Protein 6XBO (pdb70)

InterPro domains:
  IPR007271 Nucleotide-sugar transporter [PF04142] (11-314)
  IPR007271 Nucleotide-sugar transporter [PIRSF005799] (5-328)
  IPR007271 Nucleotide-sugar transporter [PTHR10231] (12-324)
  IPR037185 Multidrug transporter EmrE superfamily [SSF103481] (90-162)

Nearest PDB structures (foldseek):
  6xbo-assembly1_A  TM=1.003E+00  e=9.596E-43  Mus musculus
  6oh3-assembly1_A  TM=9.955E-01  e=2.922E-36  Mus musculus
  6oh4-assembly2_B  TM=9.929E-01  e=8.330E-36  Mus musculus
  5oge-assembly4_F  TM=6.941E-01  e=3.930E-05  Saccharomyces cerevisiae S288C
  5oge-assembly4_D  TM=6.902E-01  e=4.289E-05  Saccharomyces cerevisiae S288C

Radius of gyration: 20.04 Å; Cα contacts (8 Å, |Δi|>4): 412; chains: 1; bounding box: 48×49×52 Å

Organism: Mus musculus (NCBI:txid10090)

Sequence (319 aa):
SLFFKLYCLTVMTLVAAAYTVVALRYTRTTAEELYFSTTAVCITEVIKLLISVGLLAKETGSLGRFKASLSENVLGSPKELAKLSSVPSLVYAVQNNMAFLALSNLDAAVYQVTYQLKIPCCTALCTVLMLNRTTLLSKLQWISVFMLCGGVTLVQWKPAQATKVVVAQNPLLGFGAIAIAVLCSGFAGVYFEKVLKSSDTSLWVRNIQMYLSGIVVTLAGTYLSSDGAEIQEKGFFYGYTYYVWFVIFLASVGGLYTSVVVKYTDNIMMKGFSSAAAAIVLSSTIASVLLFGLQITLSSFALGALLVCVSIYLYGLPRTSNSLEVLFQ

GO terms:
  GO:0015297 antiporter activity (F, IDA)
  GO:0005456 CMP-N-acetylneuraminate transmembrane transporter activity (F, IDA)
  GO:0000139 Golgi membrane (C, IDA)
  GO:0016020 membrane (C, IDA)
  GO:0015782 CMP-N-acetylneuraminate transmembrane transport (P, IDA)
  GO:0000139 Golgi membrane (C, EXP)
  GO:0006054 N-acetylneuraminate metabolic process (P, IMP)

Solvent-accessible surface area: 16233 Å² total; per-residue (Å²): 129,89,145,56,63,126,111,18,59,65,28,26,9,117,16,56,69,30,34,7,91,12,0,26,105,7,25,14,76,28,108,100,63,4,18,19,17,0,0,4,4,27,10,10,46,40,15,25,113,65,0,41,42,58,1,37,167,94,17,59,51,131,49,150,31,127,60,18,48,57,63,36,23,146,52,23,88,160,35,48,64,88,0,41,55,0,4,100,27,39,8,60,21,41,29,33,8,5,57,0,0,17,15,10,21,16,15,55,9,33,24,34,18,14,99,52,19,20,23,6,0,89,18,1,28,128,35,23,86,51,82,11,42,82,73,33,66,96,0,1,119,50,1,13,31,0,6,33,48,7,23,146,108,110,79,123,88,102,177,59,123,45,101,66,75,64,146,86,0,82,35,3,1,57,78,1,13,122,13,4,0,78,0,2,0,46,9,3,112,10,9,99,77,53,154,39,28,11,34,4,6,0,3,2,15,3,60,21,1,34,104,39,4,85,47,31,4,163,146,77,26,18,84,79,23,160,140,86,31,50,103,55,11,36,69,86,118,2,111,85,0,1,110,8,24,0,20,13,23,8,46,37,7,22,11,3,84,159,54,20,2,9,62,26,14,3,19,40,2,25,11,47,13,114,36,25,70,42,32,50,141,131,160,57,82,165,77,57,152,33,13,38,89,0,11,115,53,3,80,64,0,67,139,30,22,62,62,128,117,134,114,50,46,128,23,94,128,148,134

B-factor: mean 42.71, std 13.36, range [25.74, 98.55]

Structure (mmCIF, N/CA/C/O backbone):
data_6XBO
#
_entry.id   6XBO
#
_cell.length_a   144.260
_cell.length_b   49.400
_cell.length_c   49.830
_cell.angle_alpha   90.000
_cell.angle_beta   107.620
_cell.angle_gamma   90.000
#
_symmetry.space_group_name_H-M   'C 1 2 1'
#
loop_
_entity.id
_entity.type
_entity.pdbx_description
1 polymer 'CMP-sialic acid transporter'
2 non-polymer "5-METHYLCYTIDINE-5'-MONOPHOSPHATE"
3 non-polymer '(2R)-2,3-dihydroxypropyl (9Z)-octadec-9-enoate'
4 non-polymer 'NONAETHYLENE GLYCOL'
5 water water
#
loop_
_atom_site.group_PDB
_atom_site.id
_atom_site.type_symbol
_atom_site.label_atom_id
_atom_site.label_alt_id
_atom_site.label_comp_id
_atom_site.label_asym_id
_atom_site.label_entity_id
_atom_site.label_seq_id
_atom_site.pdbx_PDB_ins_code
_atom_site.Cartn_x
_atom_site.Cartn_y
_atom_site.Cartn_z
_atom_site.occupancy
_atom_site.B_iso_or_equiv
_atom_site.auth_seq_id
_atom_site.auth_comp_id
_atom_site.auth_asym_id
_atom_site.auth_atom_id
_atom_site.pdbx_PDB_model_num
ATOM 1 N N . SER A 1 9 ? 39.251 -20.786 10.052 1.00 76.46 9 SER A N 1
ATOM 2 C CA . SER A 1 9 ? 38.097 -21.022 9.193 1.00 61.84 9 SER A CA 1
ATOM 3 C C . SER A 1 9 ? 37.152 -22.044 9.817 1.00 79.07 9 SER A C 1
ATOM 4 O O . SER A 1 9 ? 35.941 -21.829 9.863 1.00 89.86 9 SER A O 1
ATOM 6 N N . LEU A 1 10 ? 37.712 -23.156 10.300 1.00 74.21 10 LEU A N 1
ATOM 7 C CA . LEU A 1 10 ? 36.889 -24.194 10.917 1.00 79.59 10 LEU A CA 1
ATOM 8 C C . LEU A 1 10 ? 36.168 -23.665 12.153 1.00 84.52 10 LEU A C 1
ATOM 9 O O . LEU A 1 10 ? 34.974 -23.923 12.348 1.00 87.50 10 LEU A O 1
ATOM 11 N N . PHE A 1 11 ? 36.881 -22.915 12.998 1.00 89.46 11 PHE A N 1
ATOM 12 C CA . PHE A 1 11 ? 36.285 -22.430 14.241 1.00 85.05 11 PHE A CA 1
ATOM 13 C C . PHE A 1 11 ? 35.168 -21.428 13.973 1.00 82.98 11 PHE A C 1
ATOM 14 O O . PHE A 1 11 ? 34.137 -21.444 14.657 1.00 73.56 11 PHE A O 1
ATOM 22 N N . PHE A 1 12 ? 35.353 -20.548 12.986 1.00 80.11 12 PHE A N 1
ATOM 23 C CA . PHE A 1 12 ? 34.318 -19.568 12.666 1.00 78.95 12 PHE A CA 1
ATOM 24 C C . PHE A 1 12 ? 32.997 -20.245 12.315 1.00 86.61 12 PHE A C 1
ATOM 25 O O . PHE A 1 12 ? 31.925 -19.779 12.718 1.00 83.74 12 PHE A O 1
ATOM 27 N N . LYS A 1 13 ? 33.054 -21.358 11.574 1.00 81.01 13 LYS A N 1
ATOM 28 C CA . LYS A 1 13 ? 31.831 -22.078 11.228 1.00 75.00 13 LYS A CA 1
ATOM 29 C C . LYS A 1 13 ? 31.201 -22.723 12.458 1.00 82.49 13 LYS A C 1
ATOM 30 O O . LYS A 1 13 ? 29.971 -22.797 12.565 1.00 74.38 13 LYS A O 1
ATOM 32 N N . LEU A 1 14 ? 32.023 -23.196 13.400 1.00 81.82 14 LEU A N 1
ATOM 33 C CA . LEU A 1 14 ? 31.472 -23.790 14.615 1.00 83.70 14 LEU A CA 1
ATOM 34 C C . LEU A 1 14 ? 30.881 -22.721 15.526 1.00 81.91 14 LEU A C 1
ATOM 35 O O . LEU A 1 14 ? 29.855 -22.947 16.181 1.00 84.13 14 LEU A O 1
ATOM 40 N N . TYR A 1 15 ? 31.518 -21.552 15.579 1.00 77.86 15 TYR A N 1
ATOM 41 C CA . TYR A 1 15 ? 31.021 -20.471 16.420 1.00 73.92 15 TYR A CA 1
ATOM 42 C C . TYR A 1 15 ? 29.767 -19.839 15.833 1.00 76.50 15 TYR A C 1
ATOM 43 O O . TYR A 1 15 ? 28.879 -19.424 16.583 1.00 75.39 15 TYR A O 1
ATOM 52 N N . CYS A 1 16 ? 29.668 -19.769 14.503 1.00 71.01 16 CYS A N 1
ATOM 53 C CA . CYS A 1 16 ? 28.466 -19.220 13.888 1.00 70.24 16 CYS A CA 1
ATOM 54 C C . CYS A 1 16 ? 27.253 -20.114 14.110 1.00 73.71 16 CYS A C 1
ATOM 55 O O . CYS A 1 16 ? 26.145 -19.606 14.308 1.00 62.85 16 CYS A O 1
ATOM 58 N N . LEU A 1 17 ? 27.432 -21.438 14.098 1.00 71.97 17 LEU A N 1
ATOM 59 C CA . LEU A 1 17 ? 26.272 -22.322 14.175 1.00 70.58 17 LEU A CA 1
ATOM 60 C C . LEU A 1 17 ? 25.810 -22.531 15.611 1.00 66.12 17 LEU A C 1
ATOM 61 O O . LEU A 1 17 ? 24.604 -22.547 15.876 1.00 64.83 17 LEU A O 1
ATOM 66 N N . THR A 1 18 ? 26.740 -22.702 16.552 1.00 70.86 18 THR A N 1
ATOM 67 C CA . THR A 1 18 ? 26.327 -22.821 17.945 1.00 73.19 18 THR A CA 1
ATOM 68 C C . THR A 1 18 ? 25.749 -21.510 18.469 1.00 77.03 18 THR A C 1
ATOM 69 O O . THR A 1 18 ? 24.848 -21.526 19.317 1.00 72.29 18 THR A O 1
ATOM 73 N N . VAL A 1 19 ? 26.237 -20.371 17.975 1.00 71.85 19 VAL A N 1
ATOM 74 C CA . VAL A 1 19 ? 25.600 -19.098 18.298 1.00 71.48 19 VAL A CA 1
ATOM 75 C C . VAL A 1 19 ? 24.225 -19.011 17.644 1.00 66.94 19 VAL A C 1
ATOM 76 O O . VAL A 1 19 ? 23.232 -18.662 18.296 1.00 53.29 19 VAL A O 1
ATOM 80 N N . MET A 1 20 ? 24.145 -19.329 16.347 1.00 51.24 20 MET A N 1
ATOM 81 C CA . MET A 1 20 ? 22.849 -19.334 15.673 1.00 63.73 20 MET A CA 1
ATOM 82 C C . MET A 1 20 ? 21.852 -20.234 16.395 1.00 61.45 20 MET A C 1
ATOM 83 O O . MET A 1 20 ? 20.685 -19.864 16.570 1.00 64.55 20 MET A O 1
ATOM 88 N N . THR A 1 21 ? 22.293 -21.409 16.848 1.00 55.63 21 THR A N 1
ATOM 89 C CA . THR A 1 21 ? 21.311 -22.365 17.350 1.00 66.93 21 THR A CA 1
ATOM 90 C C . THR A 1 21 ? 20.853 -22.012 18.763 1.00 56.11 21 THR A C 1
ATOM 91 O O . THR A 1 21 ? 19.663 -22.116 19.074 1.00 61.29 21 THR A O 1
ATOM 95 N N . LEU A 1 22 ? 21.761 -21.556 19.622 1.00 55.40 22 LEU A N 1
ATOM 96 C CA . LEU A 1 22 ? 21.333 -21.140 20.950 1.00 62.32 22 LEU A CA 1
ATOM 97 C C . LEU A 1 22 ? 20.491 -19.874 20.873 1.00 55.15 22 LEU A C 1
ATOM 98 O O . LEU A 1 22 ? 19.549 -19.697 21.651 1.00 49.91 22 LEU A O 1
ATOM 103 N N . VAL A 1 23 ? 20.784 -19.001 19.916 1.00 43.34 23 VAL A N 1
ATOM 104 C CA . VAL A 1 23 ? 20.088 -17.724 19.872 1.00 48.17 23 VAL A CA 1
ATOM 105 C C . VAL A 1 23 ? 18.669 -17.912 19.355 1.00 60.95 23 VAL A C 1
ATOM 106 O O . VAL A 1 23 ? 17.707 -17.405 19.946 1.00 52.95 23 VAL A O 1
ATOM 110 N N . ALA A 1 24 ? 18.514 -18.673 18.268 1.00 61.96 24 ALA A N 1
ATOM 111 C CA . ALA A 1 24 ? 17.195 -18.855 17.670 1.00 68.74 24 ALA A CA 1
ATOM 112 C C . ALA A 1 24 ? 16.241 -19.565 18.625 1.00 69.31 24 ALA A C 1
ATOM 113 O O . ALA A 1 24 ? 15.071 -19.173 18.750 1.00 66.80 24 ALA A O 1
ATOM 115 N N . ALA A 1 25 ? 16.720 -20.621 19.292 1.00 59.59 25 ALA A N 1
ATOM 116 C CA . ALA A 1 25 ? 15.929 -21.313 20.306 1.00 59.12 25 ALA A CA 1
ATOM 117 C C . ALA A 1 25 ? 15.493 -20.361 21.419 1.00 63.55 25 ALA A C 1
ATOM 118 O O . ALA A 1 25 ? 14.292 -20.192 21.682 1.00 49.93 25 ALA A O 1
ATOM 120 N N . ALA A 1 26 ? 16.471 -19.743 22.099 1.00 44.50 26 ALA A N 1
ATOM 121 C CA . ALA A 1 26 ? 16.168 -18.853 23.215 1.00 39.74 26 ALA A CA 1
ATOM 122 C C . ALA A 1 26 ? 15.288 -17.695 22.784 1.00 36.57 26 ALA A C 1
ATOM 123 O O . ALA A 1 26 ? 14.475 -17.209 23.578 1.00 42.33 26 ALA A O 1
ATOM 125 N N . TYR A 1 27 ? 15.414 -17.256 21.529 1.00 42.29 27 TYR A N 1
ATOM 126 C CA . TYR A 1 27 ? 14.712 -16.059 21.080 1.00 42.54 27 TYR A CA 1
ATOM 127 C C . TYR A 1 27 ? 13.201 -16.242 21.140 1.00 37.20 27 TYR A C 1
ATOM 128 O O . TYR A 1 27 ? 12.485 -15.385 21.667 1.00 38.26 27 TYR A O 1
ATOM 137 N N . THR A 1 28 ? 12.702 -17.357 20.608 1.00 33.11 28 THR A N 1
ATOM 138 C CA . THR A 1 28 ? 11.254 -17.534 20.496 1.00 39.49 28 THR A CA 1
ATOM 139 C C . THR A 1 28 ? 10.604 -17.662 21.867 1.00 35.38 28 THR A C 1
ATOM 140 O O . THR A 1 28 ? 9.573 -17.038 22.130 1.00 34.74 28 THR A O 1
ATOM 144 N N A VAL A 1 29 ? 11.210 -18.458 22.751 0.38 36.58 29 VAL A N 1
ATOM 145 N N B VAL A 1 29 ? 11.182 -18.475 22.758 0.62 36.55 29 VAL A N 1
ATOM 146 C CA A VAL A 1 29 ? 10.636 -18.710 24.068 0.38 33.57 29 VAL A CA 1
ATOM 147 C CA B VAL A 1 29 ? 10.557 -18.668 24.065 0.62 33.44 29 VAL A CA 1
ATOM 148 C C A VAL A 1 29 ? 10.746 -17.470 24.947 0.38 36.95 29 VAL A C 1
ATOM 149 C C B VAL A 1 29 ? 10.705 -17.415 24.918 0.62 37.07 29 VAL A C 1
ATOM 150 O O A VAL A 1 29 ? 9.835 -17.161 25.722 0.38 32.42 29 VAL A O 1
ATOM 151 O O B VAL A 1 29 ? 9.785 -17.048 25.657 0.62 32.14 29 VAL A O 1
ATOM 158 N N . ALA A 1 30 ? 11.851 -16.728 24.824 1.00 31.98 30 ALA A N 1
ATOM 159 C CA . ALA A 1 30 ? 12.023 -15.505 25.604 1.00 39.56 30 ALA A CA 1
ATOM 160 C C . ALA A 1 30 ? 11.055 -14.425 25.143 1.00 34.98 30 ALA A C 1
ATOM 161 O O . ALA A 1 30 ? 10.460 -13.718 25.968 1.00 31.79 30 ALA A O 1
ATOM 163 N N . LEU A 1 31 ? 10.877 -14.293 23.826 1.00 29.93 31 LEU A N 1
ATOM 164 C CA . LEU A 1 31 ? 9.913 -13.329 23.297 1.00 35.99 31 LEU A CA 1
ATOM 165 C C . LEU A 1 31 ? 8.496 -13.656 23.759 1.00 29.87 31 LEU A C 1
ATOM 166 O O . LEU A 1 31 ? 7.769 -12.774 24.235 1.00 35.53 31 LEU A O 1
ATOM 171 N N . ARG A 1 32 ? 8.088 -14.926 23.625 1.00 32.30 32 ARG A N 1
ATOM 172 C CA . ARG A 1 32 ? 6.789 -15.365 24.138 1.00 30.66 32 ARG A CA 1
ATOM 173 C C . ARG A 1 32 ? 6.649 -15.012 25.613 1.00 34.12 32 ARG A C 1
ATOM 174 O O . ARG A 1 32 ? 5.612 -14.495 26.048 1.00 34.57 32 ARG A O 1
ATOM 182 N N . TYR A 1 33 ? 7.698 -15.278 26.398 1.00 33.12 33 TYR A N 1
ATOM 183 C CA . TYR A 1 33 ? 7.667 -14.949 27.818 1.00 35.04 33 TYR A CA 1
ATOM 184 C C . TYR A 1 33 ? 7.379 -13.471 28.041 1.00 31.60 33 TYR A C 1
ATOM 185 O O . TYR A 1 33 ? 6.500 -13.112 28.831 1.00 35.16 33 TYR A O 1
ATOM 194 N N . THR A 1 34 ? 8.115 -12.590 27.363 1.00 31.38 34 THR A N 1
ATOM 195 C CA . THR A 1 34 ? 7.925 -11.161 27.620 1.00 31.95 34 THR A CA 1
ATOM 196 C C . THR A 1 34 ? 6.548 -10.670 27.196 1.00 37.73 34 THR A C 1
ATOM 197 O O . THR A 1 34 ? 6.080 -9.657 27.726 1.00 37.32 34 THR A O 1
ATOM 201 N N . ARG A 1 35 ? 5.893 -11.354 26.258 1.00 32.51 35 ARG A N 1
ATOM 202 C CA . ARG A 1 35 ? 4.585 -10.907 25.796 1.00 32.31 35 ARG A CA 1
ATOM 203 C C . ARG A 1 35 ? 3.436 -11.411 26.654 1.00 35.38 35 ARG A C 1
ATOM 204 O O . ARG A 1 35 ? 2.306 -10.958 26.460 1.00 36.38 35 ARG A O 1
ATOM 212 N N . THR A 1 36 ? 3.668 -12.341 27.576 1.00 34.48 36 THR A N 1
ATOM 213 C CA . THR A 1 36 ? 2.563 -12.952 28.300 1.00 37.38 36 THR A CA 1
ATOM 214 C C . THR A 1 36 ? 2.596 -12.755 29.806 1.00 39.60 36 THR A C 1
ATOM 215 O O . THR A 1 36 ? 1.562 -12.946 30.453 1.00 38.93 36 THR A O 1
ATOM 219 N N . THR A 1 37 ? 3.736 -12.401 30.384 1.00 46.12 37 THR A N 1
ATOM 220 C CA . THR A 1 37 ? 3.861 -12.314 31.830 1.00 55.43 37 THR A CA 1
ATOM 221 C C . THR A 1 37 ? 3.936 -10.885 32.340 1.00 54.14 37 THR A C 1
ATOM 222 O O . THR A 1 37 ? 3.856 -10.674 33.554 1.00 72.67 37 THR A O 1
ATOM 226 N N . ALA A 1 38 ? 4.089 -9.908 31.455 1.00 51.65 38 ALA A N 1
ATOM 227 C CA . ALA A 1 38 ? 4.223 -8.526 31.889 1.00 58.19 38 ALA A CA 1
ATOM 228 C C . ALA A 1 38 ? 2.879 -7.962 32.333 1.00 66.69 38 ALA A C 1
ATOM 229 O O . ALA A 1 38 ? 1.830 -8.287 31.769 1.00 79.02 38 ALA A O 1
ATOM 231 N N . GLU A 1 39 ? 2.915 -7.123 33.366 1.00 69.71 39 GLU A N 1
ATOM 232 C CA . GLU A 1 39 ? 1.799 -6.215 33.608 1.00 75.36 39 GLU A CA 1
ATOM 233 C C . GLU A 1 39 ? 1.862 -5.039 32.636 1.00 63.19 39 GLU A C 1
ATOM 234 O O . GLU A 1 39 ? 0.982 -4.875 31.783 1.00 68.46 39 GLU A O 1
ATOM 236 N N . GLU A 1 40 ? 2.913 -4.227 32.731 1.00 60.37 40 GLU A N 1
ATOM 237 C CA . GLU A 1 40 ? 3.181 -3.192 31.737 1.00 55.17 40 GLU A CA 1
ATOM 238 C C . GLU A 1 40 ? 3.799 -3.847 30.505 1.00 44.43 40 GLU A C 1
ATOM 239 O O . GLU A 1 40 ? 4.938 -4.324 30.554 1.00 48.27 40 GLU A O 1
ATOM 245 N N . LEU A 1 41 ? 3.056 -3.855 29.402 1.00 41.63 41 LEU A N 1
ATOM 246 C CA . LEU A 1 41 ? 3.470 -4.513 28.170 1.00 44.55 41 LEU A CA 1
ATOM 247 C C . LEU A 1 41 ? 4.134 -3.501 27.234 1.00 41.79 41 LEU A C 1
ATOM 248 O O . LEU A 1 41 ? 3.515 -2.505 26.840 1.00 39.67 41 LEU A O 1
ATOM 253 N N . TYR A 1 42 ? 5.387 -3.767 26.875 1.00 33.70 42 TYR A N 1
ATOM 254 C CA . TYR A 1 42 ? 6.137 -2.889 25.993 1.00 34.49 42 TYR A CA 1
ATOM 255 C C . TYR A 1 42 ? 5.549 -2.863 24.582 1.00 34.10 42 TYR A C 1
ATOM 256 O O . TYR A 1 42 ? 4.782 -3.741 24.171 1.00 33.11 42 TYR A O 1
ATOM 265 N N . PHE A 1 43 ? 5.927 -1.826 23.836 1.00 33.04 43 PHE A N 1
ATOM 266 C CA . PHE A 1 43 ? 5.547 -1.694 22.432 1.00 30.29 43 PHE A CA 1
ATOM 267 C C . PHE A 1 43 ? 6.504 -2.514 21.579 1.00 31.70 43 PHE A C 1
ATOM 268 O O . PHE A 1 43 ? 7.694 -2.191 21.488 1.00 36.24 43 PHE A O 1
ATOM 276 N N . SER A 1 44 ? 5.984 -3.593 20.979 1.00 29.93 44 SER A N 1
ATOM 277 C CA . SER A 1 44 ? 6.779 -4.460 20.105 1.00 30.49 44 SER A CA 1
ATOM 278 C C . SER A 1 44 ? 7.514 -3.678 19.017 1.00 35.83 44 SER A C 1
ATOM 279 O O . SER A 1 44 ? 8.669 -3.984 18.694 1.00 31.82 44 SER A O 1
ATOM 282 N N . THR A 1 45 ? 6.852 -2.678 18.427 1.00 32.05 45 THR A N 1
ATOM 283 C CA . THR A 1 45 ? 7.488 -1.879 17.380 1.00 33.20 45 THR A CA 1
ATOM 284 C C . THR A 1 45 ? 8.830 -1.301 17.826 1.00 35.72 45 THR A C 1
ATOM 285 O O . THR A 1 45 ? 9.775 -1.228 17.029 1.00 34.81 45 THR A O 1
ATOM 289 N N . THR A 1 46 ? 8.925 -0.856 19.088 1.00 31.26 46 THR A N 1
ATOM 290 C CA . THR A 1 46 ? 10.157 -0.220 19.545 1.00 29.11 46 THR A CA 1
ATOM 291 C C . THR A 1 46 ? 11.294 -1.223 19.626 1.00 33.54 46 THR A C 1
ATOM 292 O O . THR A 1 46 ? 12.449 -0.883 19.340 1.00 33.95 46 THR A O 1
ATOM 296 N N . ALA A 1 47 ? 10.992 -2.452 20.059 1.00 29.98 47 ALA A N 1
ATOM 297 C CA . ALA A 1 47 ? 12.030 -3.471 20.165 1.00 28.43 47 ALA A CA 1
ATOM 298 C C . ALA A 1 47 ? 12.597 -3.825 18.794 1.00 32.52 47 ALA A C 1
ATOM 299 O O . ALA A 1 47 ? 13.804 -4.044 18.649 1.00 29.74 47 ALA A O 1
ATOM 301 N N . VAL A 1 48 ? 11.736 -3.889 17.777 1.00 29.92 48 VAL A N 1
ATOM 302 C CA . VAL A 1 48 ? 12.182 -4.163 16.413 1.00 34.03 48 VAL A CA 1
ATOM 303 C C . VAL A 1 48 ? 13.111 -3.053 15.922 1.00 33.45 48 VAL A C 1
ATOM 304 O O . VAL A 1 48 ? 14.169 -3.314 15.325 1.00 30.55 48 VAL A O 1
ATOM 308 N N . CYS A 1 49 ? 12.754 -1.802 16.215 1.00 26.99 49 CYS A N 1
ATOM 309 C CA . CYS A 1 49 ? 13.575 -0.659 15.828 1.00 29.91 49 CYS A CA 1
ATOM 310 C C . CYS A 1 49 ? 14.941 -0.677 16.511 1.00 32.11 49 CYS A C 1
ATOM 311 O O . CYS A 1 49 ? 15.976 -0.513 15.856 1.00 34.23 49 CYS A O 1
ATOM 314 N N . ILE A 1 50 ? 14.966 -0.858 17.838 1.00 32.60 50 ILE A N 1
ATOM 315 C CA . ILE A 1 50 ? 16.236 -0.903 18.568 1.00 28.18 50 ILE A CA 1
ATOM 316 C C . ILE A 1 50 ? 17.130 -2.042 18.059 1.00 32.64 50 ILE A C 1
ATOM 317 O O . ILE A 1 50 ? 18.366 -1.920 18.033 1.00 30.22 50 ILE A O 1
ATOM 322 N N . THR A 1 51 ? 16.531 -3.158 17.637 1.00 34.24 51 THR A N 1
ATOM 323 C CA . THR A 1 51 ? 17.324 -4.235 17.052 1.00 30.00 51 THR A CA 1
ATOM 324 C C . THR A 1 51 ? 18.075 -3.763 15.813 1.00 32.00 51 THR A C 1
ATOM 325 O O . THR A 1 51 ? 19.259 -4.071 15.648 1.00 28.28 51 THR A O 1
ATOM 329 N N . GLU A 1 52 ? 17.411 -3.015 14.928 1.00 30.26 52 GLU A N 1
ATOM 330 C CA . GLU A 1 52 ? 18.116 -2.448 13.777 1.00 30.89 52 GLU A CA 1
ATOM 331 C C . GLU A 1 52 ? 19.271 -1.535 14.209 1.00 36.45 52 GLU A C 1
ATOM 332 O O . GLU A 1 52 ? 20.339 -1.545 13.586 1.00 28.05 52 GLU A O 1
ATOM 338 N N . VAL A 1 53 ? 19.086 -0.751 15.276 1.00 33.80 53 VAL A N 1
ATOM 339 C CA . VAL A 1 53 ? 20.153 0.136 15.750 1.00 31.14 53 VAL A CA 1
ATOM 340 C C . VAL A 1 53 ? 21.364 -0.667 16.205 1.00 31.06 53 VAL A C 1
ATOM 341 O O . VAL A 1 53 ? 22.508 -0.357 15.854 1.00 34.47 53 VAL A O 1
ATOM 345 N N . ILE A 1 54 ? 21.131 -1.708 17.008 1.00 32.11 54 ILE A N 1
ATOM 346 C CA . ILE A 1 54 ? 22.230 -2.516 17.530 1.00 34.17 54 ILE A CA 1
ATOM 347 C C . ILE A 1 54 ? 22.976 -3.217 16.398 1.00 33.58 54 ILE A C 1
ATOM 348 O O . ILE A 1 54 ? 24.215 -3.235 16.370 1.00 30.26 54 ILE A O 1
ATOM 353 N N . LYS A 1 55 ? 22.238 -3.783 15.434 1.00 33.21 55 LYS A N 1
ATOM 354 C CA . LYS A 1 55 ? 22.880 -4.441 14.301 1.00 36.56 55 LYS A CA 1
ATOM 355 C C . LYS A 1 55 ? 23.711 -3.458 13.480 1.00 31.96 55 LYS A C 1
ATOM 356 O O . LYS A 1 55 ? 24.810 -3.805 13.030 1.00 29.89 55 LYS A O 1
ATOM 362 N N . LEU A 1 56 ? 23.206 -2.233 13.271 1.00 32.36 56 LEU A N 1
ATOM 363 C CA . LEU A 1 56 ? 24.016 -1.201 12.614 1.00 31.07 56 LEU A CA 1
ATOM 364 C C . LEU A 1 56 ? 25.311 -0.951 13.377 1.00 34.73 56 LEU A C 1
ATOM 365 O O . LEU A 1 56 ? 26.401 -0.971 12.798 1.00 35.44 56 LEU A O 1
ATOM 370 N N . LEU A 1 57 ? 25.208 -0.726 14.692 1.00 34.26 57 LEU A N 1
ATOM 371 C CA . LEU A 1 57 ? 26.395 -0.441 15.493 1.00 32.94 57 LEU A CA 1
ATOM 372 C C . LEU A 1 57 ? 27.409 -1.588 15.445 1.00 36.17 57 LEU A C 1
ATOM 373 O O . LEU A 1 57 ? 28.610 -1.348 15.280 1.00 33.66 57 LEU A O 1
ATOM 378 N N . ILE A 1 58 ? 26.956 -2.840 15.578 1.00 26.26 58 ILE A N 1
ATOM 379 C CA . ILE A 1 58 ? 27.898 -3.956 15.512 1.00 29.57 58 ILE A CA 1
ATOM 380 C C . ILE A 1 58 ? 28.501 -4.067 14.118 1.00 36.36 58 ILE A C 1
ATOM 381 O O . ILE A 1 58 ? 29.706 -4.304 13.965 1.00 32.73 58 ILE A O 1
ATOM 386 N N . SER A 1 59 ? 27.679 -3.883 13.080 1.00 31.82 59 SER A N 1
ATOM 387 C CA . SER A 1 59 ? 28.180 -3.960 11.711 1.00 32.43 59 SER A CA 1
ATOM 388 C C . SER A 1 59 ? 29.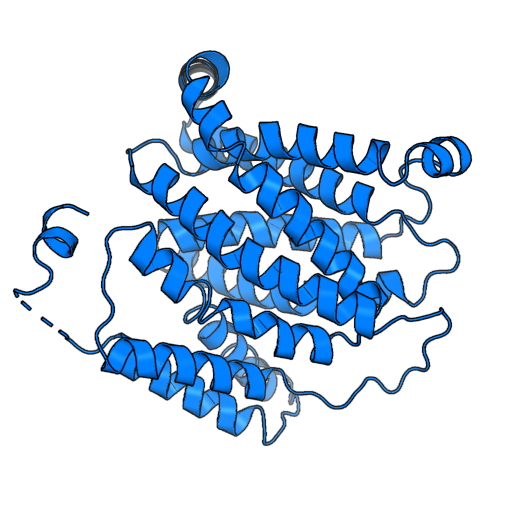217 -2.877 11.433 1.00 32.60 59 SER A C 1
ATOM 389 O O . SER A 1 59 ? 30.194 -3.117 10.713 1.00 33.39 59 SER A O 1
ATOM 392 N N . VAL A 1 60 ? 29.017 -1.679 11.987 1.00 33.27 60 VAL A N 1
ATOM 393 C CA . VAL A 1 60 ? 30.001 -0.610 11.827 1.00 37.26 60 VAL A CA 1
ATOM 394 C C . VAL A 1 60 ? 31.332 -1.016 12.456 1.00 33.23 60 VAL A C 1
ATOM 395 O O . VAL A 1 60 ? 32.398 -0.849 11.851 1.00 34.39 60 VAL A O 1
ATOM 399 N N . GLY A 1 61 ? 31.287 -1.555 13.677 1.00 33.99 61 GLY A N 1
ATOM 400 C CA . GLY A 1 61 ? 32.507 -2.057 14.294 1.00 33.47 61 GLY A CA 1
ATOM 401 C C . GLY A 1 61 ? 33.168 -3.159 13.482 1.00 40.61 61 GLY A C 1
ATOM 402 O O . GLY A 1 61 ? 34.397 -3.195 13.349 1.00 34.87 61 GLY A O 1
ATOM 403 N N . LEU A 1 62 ? 32.367 -4.073 12.922 1.00 36.18 62 LEU A N 1
ATOM 404 C CA . LEU A 1 62 ? 32.946 -5.143 12.112 1.00 37.77 62 LEU A CA 1
ATOM 405 C C . LEU A 1 62 ? 33.564 -4.604 10.831 1.00 35.51 62 LEU A C 1
ATOM 406 O O . LEU A 1 62 ? 34.571 -5.145 10.361 1.00 33.17 62 LEU A O 1
ATOM 411 N N . LEU A 1 63 ? 33.001 -3.532 10.265 1.00 32.18 63 LEU A N 1
ATOM 412 C CA . LEU A 1 63 ? 33.622 -2.932 9.091 1.00 30.98 63 LEU A CA 1
ATOM 413 C C . LEU A 1 63 ? 34.945 -2.264 9.456 1.00 32.93 63 LEU A C 1
ATOM 414 O O . LEU A 1 63 ? 35.910 -2.317 8.686 1.00 32.82 63 LEU A O 1
ATOM 419 N N . ALA A 1 64 ? 35.006 -1.617 10.619 1.00 37.35 64 ALA A N 1
ATOM 420 C CA . ALA A 1 64 ? 36.261 -1.020 11.067 1.00 34.44 64 ALA A CA 1
ATOM 421 C C . ALA A 1 64 ? 37.351 -2.081 11.197 1.00 39.26 64 ALA A C 1
ATOM 422 O O . ALA A 1 64 ? 38.466 -1.904 10.693 1.00 35.86 64 ALA A O 1
ATOM 424 N N . LYS A 1 65 ? 37.035 -3.200 11.858 1.00 34.65 65 LYS A N 1
ATOM 425 C CA . LYS A 1 65 ? 37.992 -4.297 11.967 1.00 37.24 65 LYS A CA 1
ATOM 426 C C . LYS A 1 65 ? 38.391 -4.823 10.593 1.00 40.00 65 LYS A C 1
ATOM 427 O O . LYS A 1 65 ? 39.574 -5.041 10.321 1.00 38.11 65 LYS A O 1
ATOM 433 N N . GLU A 1 66 ? 37.409 -5.042 9.714 1.00 34.62 66 GLU A N 1
ATOM 434 C CA . GLU A 1 66 ? 37.698 -5.595 8.393 1.00 35.71 66 GLU A CA 1
ATOM 435 C C . GLU A 1 66 ? 38.577 -4.658 7.570 1.00 39.65 66 GLU A C 1
ATOM 436 O O . GLU A 1 66 ? 39.580 -5.087 6.989 1.00 42.32 66 GLU A O 1
ATOM 442 N N . THR A 1 67 ? 38.206 -3.375 7.486 1.00 35.59 67 THR A N 1
ATOM 443 C CA . THR A 1 67 ? 39.025 -2.441 6.716 1.00 38.14 67 THR A CA 1
ATOM 444 C C . THR A 1 67 ? 40.413 -2.282 7.328 1.00 37.63 67 THR A C 1
ATOM 445 O O . THR A 1 67 ? 41.377 -2.018 6.605 1.00 39.70 67 THR A O 1
ATOM 449 N N . GLY A 1 68 ? 40.541 -2.448 8.643 1.00 37.32 68 GLY A N 1
ATOM 450 C CA . GLY A 1 68 ? 41.841 -2.496 9.277 1.00 39.94 68 GLY A CA 1
ATOM 451 C C . GLY A 1 68 ? 42.403 -1.174 9.766 1.00 38.86 68 GLY A C 1
ATOM 452 O O . GLY A 1 68 ? 43.426 -1.179 10.465 1.00 38.20 68 GLY A O 1
ATOM 453 N N . SER A 1 69 ? 41.791 -0.043 9.425 1.00 32.63 69 SER A N 1
ATOM 454 C CA . SER A 1 69 ? 42.291 1.228 9.936 1.00 34.85 69 SER A CA 1
ATOM 455 C C . SER A 1 69 ? 41.196 2.278 9.854 1.00 36.52 69 SER A C 1
ATOM 456 O O . SER A 1 69 ? 40.267 2.169 9.050 1.00 38.19 69 SER A O 1
ATOM 459 N N . LEU A 1 70 ? 41.344 3.326 10.672 1.00 34.41 70 LEU A N 1
ATOM 460 C CA . LEU A 1 70 ? 40.384 4.428 10.646 1.00 36.96 70 LEU A CA 1
ATOM 461 C C . LEU A 1 70 ? 40.288 5.064 9.258 1.00 38.47 70 LEU A C 1
ATOM 462 O O . LEU A 1 70 ? 39.188 5.391 8.793 1.00 33.06 70 LEU A O 1
ATOM 467 N N . GLY A 1 71 ? 41.424 5.255 8.584 1.00 33.72 71 GLY A N 1
ATOM 468 C CA . GLY A 1 71 ? 41.392 5.869 7.264 1.00 43.06 71 GLY A CA 1
ATOM 469 C C . GLY A 1 71 ? 40.695 5.004 6.228 1.00 35.14 71 GLY A C 1
ATOM 470 O O . GLY A 1 71 ? 39.919 5.503 5.405 1.00 35.14 71 GLY A O 1
ATOM 471 N N . ARG A 1 72 ? 40.961 3.699 6.250 1.00 35.69 72 ARG A N 1
ATOM 472 C CA . ARG A 1 72 ? 40.296 2.796 5.318 1.00 34.84 72 ARG A CA 1
ATOM 473 C C . ARG A 1 72 ? 38.825 2.633 5.677 1.00 33.52 72 ARG A C 1
ATOM 474 O O . ARG A 1 72 ? 37.966 2.522 4.789 1.00 34.04 72 ARG A O 1
ATOM 482 N N . PHE A 1 73 ? 38.526 2.639 6.980 1.00 32.59 73 PHE A N 1
ATOM 483 C CA . PHE A 1 73 ? 37.149 2.609 7.468 1.00 36.88 73 PHE A CA 1
ATOM 484 C C . PHE A 1 73 ? 36.362 3.825 6.983 1.00 38.45 73 PHE A C 1
ATOM 485 O O . PHE A 1 73 ? 35.265 3.688 6.423 1.00 32.33 73 PHE A O 1
ATOM 493 N N . LYS A 1 74 ? 36.910 5.031 7.188 1.00 33.86 74 LYS A N 1
ATOM 494 C CA . LYS A 1 74 ? 36.236 6.234 6.704 1.00 34.06 74 LYS A CA 1
ATOM 495 C C . LYS A 1 74 ? 36.069 6.205 5.194 1.00 35.56 74 LYS A C 1
ATOM 496 O O . LYS A 1 74 ? 35.023 6.616 4.670 1.00 35.97 74 LYS A O 1
ATOM 502 N N . ALA A 1 75 ? 37.097 5.743 4.475 1.00 31.54 75 ALA A N 1
ATOM 503 C CA . ALA A 1 75 ? 37.022 5.693 3.016 1.00 34.21 75 ALA A CA 1
ATOM 504 C C . ALA A 1 75 ? 35.899 4.769 2.555 1.00 36.51 75 ALA A C 1
ATOM 505 O O . ALA A 1 75 ? 35.132 5.121 1.650 1.00 37.42 75 ALA A O 1
ATOM 507 N N . SER A 1 76 ? 35.781 3.587 3.177 1.00 32.59 76 SER A N 1
ATOM 508 C CA . SER A 1 76 ? 34.723 2.650 2.802 1.00 36.55 76 SER A CA 1
ATOM 509 C C . SER A 1 76 ? 33.334 3.222 3.071 1.00 33.80 76 SER A C 1
ATOM 510 O O . SER A 1 76 ? 32.427 3.059 2.249 1.00 33.45 76 SER A O 1
ATOM 513 N N . LEU A 1 77 ? 33.135 3.862 4.231 1.00 32.57 77 LEU A N 1
ATOM 514 C CA . LEU A 1 77 ? 31.846 4.500 4.517 1.00 37.34 77 LEU A CA 1
ATOM 515 C C . LEU A 1 77 ? 31.510 5.566 3.483 1.00 36.98 77 LEU A C 1
ATOM 516 O O . LEU A 1 77 ? 30.364 5.660 3.024 1.00 37.17 77 LEU A O 1
ATOM 521 N N . SER A 1 78 ? 32.506 6.363 3.091 1.00 36.20 78 SER A N 1
ATOM 522 C CA . SER A 1 78 ? 32.290 7.433 2.121 1.00 37.71 78 SER A CA 1
ATOM 523 C C . SER A 1 78 ? 31.895 6.877 0.755 1.00 38.43 78 SER A C 1
ATOM 524 O O . SER A 1 78 ? 30.907 7.317 0.151 1.00 37.78 78 SER A O 1
ATOM 527 N N . GLU A 1 79 ? 32.663 5.909 0.247 1.00 38.76 79 GLU A N 1
ATOM 528 C CA . GLU A 1 79 ? 32.353 5.334 -1.060 1.00 44.93 79 GLU A CA 1
ATOM 529 C C . GLU A 1 79 ? 31.072 4.504 -1.025 1.00 37.85 79 GLU A C 1
ATOM 530 O O . GLU A 1 79 ? 30.255 4.574 -1.952 1.00 42.58 79 GLU A O 1
ATOM 532 N N . ASN A 1 80 ? 30.860 3.722 0.037 1.00 37.99 80 ASN A N 1
ATOM 533 C CA . ASN A 1 80 ? 29.776 2.744 0.029 1.00 39.13 80 ASN A CA 1
ATOM 534 C C . ASN A 1 80 ? 28.481 3.218 0.677 1.00 38.06 80 ASN A C 1
ATOM 535 O O . ASN A 1 80 ? 27.445 2.573 0.475 1.00 45.75 80 ASN A O 1
ATOM 540 N N . VAL A 1 81 ? 28.492 4.307 1.444 1.00 46.00 81 VAL A N 1
ATOM 541 C CA . VAL A 1 81 ? 27.241 4.885 1.934 1.00 44.66 81 VAL A CA 1
ATOM 542 C C . VAL A 1 81 ? 26.981 6.209 1.237 1.00 48.74 81 VAL A C 1
ATOM 543 O O . VAL A 1 81 ? 26.013 6.348 0.478 1.00 47.17 81 VAL A O 1
ATOM 547 N N . LEU A 1 82 ? 27.829 7.204 1.514 1.00 38.88 82 LEU A N 1
ATOM 548 C CA . LEU A 1 82 ? 27.637 8.510 0.896 1.00 40.60 82 LEU A CA 1
ATOM 549 C C . LEU A 1 82 ? 27.678 8.408 -0.623 1.00 52.92 82 LEU A C 1
ATOM 550 O O . LEU A 1 82 ? 26.951 9.126 -1.321 1.00 51.78 82 LEU A O 1
ATOM 555 N N . GLY A 1 83 ? 28.506 7.515 -1.155 1.00 35.55 83 GLY A N 1
ATOM 556 C CA . GLY A 1 83 ? 28.706 7.435 -2.584 1.00 40.17 83 GLY A CA 1
ATOM 557 C C . GLY A 1 83 ? 27.910 6.369 -3.305 1.00 42.69 83 GLY A C 1
ATOM 558 O O . GLY A 1 83 ? 28.096 6.199 -4.514 1.00 40.61 83 GLY A O 1
ATOM 559 N N . SER A 1 84 ? 27.024 5.650 -2.621 1.00 38.73 84 SER A N 1
ATOM 560 C CA . SER A 1 84 ? 26.269 4.561 -3.245 1.00 37.08 84 SER A CA 1
ATOM 561 C C . SER A 1 84 ? 24.776 4.671 -2.944 1.00 37.26 84 SER A C 1
ATOM 562 O O . SER A 1 84 ? 24.172 3.742 -2.394 1.00 37.70 84 SER A O 1
ATOM 565 N N . PRO A 1 85 ? 24.137 5.784 -3.335 1.00 36.69 85 PRO A N 1
ATOM 566 C CA . PRO A 1 85 ? 22.693 5.928 -3.070 1.00 33.65 85 PRO A CA 1
ATOM 567 C C . PRO A 1 85 ? 21.832 4.839 -3.704 1.00 33.21 85 PRO A C 1
ATOM 568 O O . PRO A 1 85 ? 20.797 4.470 -3.132 1.00 36.78 85 PRO A O 1
ATOM 572 N N . LYS A 1 86 ? 22.216 4.314 -4.867 1.00 34.56 86 LYS A N 1
ATOM 573 C CA . LYS A 1 86 ? 21.407 3.265 -5.484 1.00 44.17 86 LYS A CA 1
ATOM 574 C C . LYS A 1 86 ? 21.437 1.972 -4.679 1.00 38.28 86 LYS A C 1
ATOM 575 O O . LYS A 1 86 ? 20.441 1.244 -4.652 1.00 37.10 86 LYS A O 1
ATOM 581 N N . GLU A 1 87 ? 22.570 1.653 -4.044 1.00 36.38 87 GLU A N 1
ATOM 582 C CA . GLU A 1 87 ? 22.608 0.497 -3.150 1.00 31.65 87 GLU A CA 1
ATOM 583 C C . GLU A 1 87 ? 21.715 0.718 -1.933 1.00 35.44 87 GLU A C 1
ATOM 584 O O . GLU A 1 87 ? 21.001 -0.197 -1.502 1.00 35.64 87 GLU A O 1
ATOM 590 N N . LEU A 1 88 ? 21.751 1.921 -1.355 1.00 30.42 88 LEU A N 1
ATOM 591 C CA . LEU A 1 88 ? 20.839 2.226 -0.254 1.00 31.35 88 LEU A CA 1
ATOM 592 C C . LEU A 1 88 ? 19.391 2.059 -0.693 1.00 34.75 88 LEU A C 1
ATOM 593 O O . LEU A 1 88 ? 18.575 1.484 0.038 1.00 32.14 88 LEU A O 1
ATOM 598 N N . ALA A 1 89 ? 19.059 2.550 -1.894 1.00 35.04 89 ALA A N 1
ATOM 599 C CA . ALA A 1 89 ? 17.688 2.435 -2.387 1.00 37.03 89 ALA A CA 1
ATOM 600 C C . ALA A 1 89 ? 17.293 0.975 -2.583 1.00 35.61 89 ALA A C 1
ATOM 601 O O . ALA A 1 89 ? 16.208 0.562 -2.155 1.00 37.03 89 ALA A O 1
ATOM 603 N N . LYS A 1 90 ? 18.175 0.173 -3.198 1.00 32.43 90 LYS A N 1
ATOM 604 C CA . LYS A 1 90 ? 17.887 -1.248 -3.406 1.00 36.47 90 LYS A CA 1
ATOM 605 C C . LYS A 1 90 ? 17.619 -1.954 -2.084 1.00 33.74 90 LYS A C 1
ATOM 606 O O . LYS A 1 90 ? 16.606 -2.645 -1.927 1.00 35.35 90 LYS A O 1
ATOM 612 N N . LEU A 1 91 ? 18.505 -1.771 -1.107 1.00 31.51 91 LEU A N 1
ATOM 613 C CA . LEU A 1 91 ? 18.339 -2.506 0.139 1.00 30.23 91 LEU A CA 1
ATOM 614 C C . LEU A 1 91 ? 17.214 -1.955 1.015 1.00 32.32 91 LEU A C 1
ATOM 615 O O . LEU A 1 91 ? 16.892 -2.575 2.038 1.00 33.57 91 LEU A O 1
ATOM 620 N N A SER A 1 92 ? 16.591 -0.831 0.640 0.62 29.83 92 SER A N 1
ATOM 621 N N B SER A 1 92 ? 16.593 -0.833 0.635 0.38 29.89 92 SER A N 1
ATOM 622 C CA A SER A 1 92 ? 15.409 -0.390 1.372 0.62 34.96 92 SER A CA 1
ATOM 623 C CA B SER A 1 92 ? 15.408 -0.380 1.358 0.38 34.86 92 SER A CA 1
ATOM 624 C C A SER A 1 92 ? 14.246 -1.360 1.211 0.62 34.91 92 SER A C 1
ATOM 625 C C B SER A 1 92 ? 14.258 -1.371 1.222 0.38 34.85 92 SER A C 1
ATOM 626 O O A SER A 1 92 ? 13.362 -1.402 2.074 0.62 31.74 92 SER A O 1
ATOM 627 O O B SER A 1 92 ? 13.395 -1.446 2.107 0.38 31.79 92 SER A O 1
ATOM 632 N N . VAL A 1 93 ? 14.228 -2.140 0.133 1.00 34.99 93 VAL A N 1
ATOM 633 C CA . VAL A 1 93 ? 13.155 -3.114 -0.093 1.00 35.00 93 VAL A CA 1
ATOM 634 C C . VAL A 1 93 ? 13.182 -4.216 0.967 1.00 36.05 93 VAL A C 1
ATOM 635 O O . VAL A 1 93 ? 12.150 -4.436 1.620 1.00 30.56 93 VAL A O 1
ATOM 639 N N . PRO A 1 94 ? 14.297 -4.940 1.185 1.00 30.55 94 PRO A N 1
ATOM 640 C CA . PRO A 1 94 ? 14.304 -5.908 2.294 1.00 29.18 94 PRO A CA 1
ATOM 641 C C . PRO A 1 94 ? 14.151 -5.262 3.654 1.00 29.33 94 PRO A C 1
ATOM 642 O O . PRO A 1 94 ? 13.649 -5.913 4.574 1.00 32.17 94 PRO A O 1
ATOM 646 N N . SER A 1 95 ? 14.589 -4.013 3.829 1.00 32.84 95 SER A N 1
ATOM 647 C CA . SER A 1 95 ? 14.352 -3.340 5.105 1.00 29.06 95 SER A CA 1
ATOM 648 C C . SER A 1 95 ? 12.864 -3.154 5.353 1.00 29.48 95 SER A C 1
ATOM 649 O O . SER A 1 95 ? 12.384 -3.331 6.482 1.00 31.50 95 SER A O 1
ATOM 652 N N . LEU A 1 96 ? 12.118 -2.764 4.317 1.00 29.87 96 LEU A N 1
ATOM 653 C CA . LEU A 1 96 ? 10.673 -2.645 4.480 1.00 29.44 96 LEU A CA 1
ATOM 654 C C . LEU A 1 96 ? 10.059 -4.006 4.786 1.00 30.20 96 LEU A C 1
ATOM 655 O O . LEU A 1 96 ? 9.226 -4.151 5.696 1.00 33.30 96 LEU A O 1
ATOM 660 N N . VAL A 1 97 ? 10.448 -5.014 4.009 1.00 28.75 97 VAL A N 1
ATOM 661 C CA . VAL A 1 97 ? 9.888 -6.350 4.183 1.00 27.14 97 VAL A CA 1
ATOM 662 C C . VAL A 1 97 ? 10.284 -6.931 5.539 1.00 30.60 97 VAL A C 1
ATOM 663 O O . VAL A 1 97 ? 9.460 -7.546 6.231 1.00 31.73 97 VAL A O 1
ATOM 667 N N . TYR A 1 98 ? 11.548 -6.758 5.944 1.00 28.93 98 TYR A N 1
ATOM 668 C CA . TYR A 1 98 ? 11.963 -7.268 7.252 1.00 29.12 98 TYR A CA 1
ATOM 669 C C . TYR A 1 98 ? 11.284 -6.519 8.393 1.00 32.64 98 TYR A C 1
ATOM 670 O O . TYR A 1 98 ? 10.950 -7.120 9.422 1.00 30.59 98 TYR A O 1
ATOM 679 N N . ALA A 1 99 ? 11.091 -5.204 8.251 1.00 30.20 99 ALA A N 1
ATOM 680 C CA . ALA A 1 99 ? 10.380 -4.469 9.290 1.00 30.61 99 ALA A CA 1
ATOM 681 C C . ALA A 1 99 ? 9.010 -5.087 9.533 1.00 30.20 99 ALA A C 1
ATOM 682 O O . ALA A 1 99 ? 8.562 -5.220 10.682 1.00 28.69 99 ALA A O 1
ATOM 684 N N . VAL A 1 100 ? 8.346 -5.510 8.461 1.00 30.36 100 VAL A N 1
ATOM 685 C CA . VAL A 1 100 ? 7.062 -6.175 8.619 1.00 29.59 100 VAL A CA 1
ATOM 686 C C . VAL A 1 100 ? 7.256 -7.553 9.244 1.00 34.76 100 VAL A C 1
ATOM 687 O O . VAL A 1 100 ? 6.572 -7.906 10.211 1.00 31.95 100 VAL A O 1
ATOM 691 N N . GLN A 1 101 ? 8.222 -8.332 8.732 1.00 32.23 101 GLN A N 1
ATOM 692 C CA . GLN A 1 101 ? 8.469 -9.677 9.254 1.00 30.19 101 GLN A CA 1
ATOM 693 C C . GLN A 1 101 ? 8.736 -9.665 10.754 1.00 34.19 101 GLN A C 1
ATOM 694 O O . GLN A 1 101 ? 8.093 -10.393 11.515 1.00 33.73 101 GLN A O 1
ATOM 700 N N . ASN A 1 102 ? 9.698 -8.850 11.193 1.00 27.60 102 ASN A N 1
ATOM 701 C CA . ASN A 1 102 ? 10.081 -8.860 12.593 1.00 29.82 102 ASN A CA 1
ATOM 702 C C . ASN A 1 102 ? 8.942 -8.351 13.472 1.00 29.49 102 ASN A C 1
ATOM 703 O O . ASN A 1 102 ? 8.712 -8.874 14.570 1.00 32.52 102 ASN A O 1
ATOM 708 N N . ASN A 1 103 ? 8.181 -7.367 12.991 1.00 28.69 103 ASN A N 1
ATOM 709 C CA . ASN A 1 103 ? 7.001 -6.972 13.757 1.00 31.85 103 ASN A CA 1
ATOM 710 C C . ASN A 1 103 ? 5.946 -8.075 13.800 1.00 35.22 103 ASN A C 1
ATOM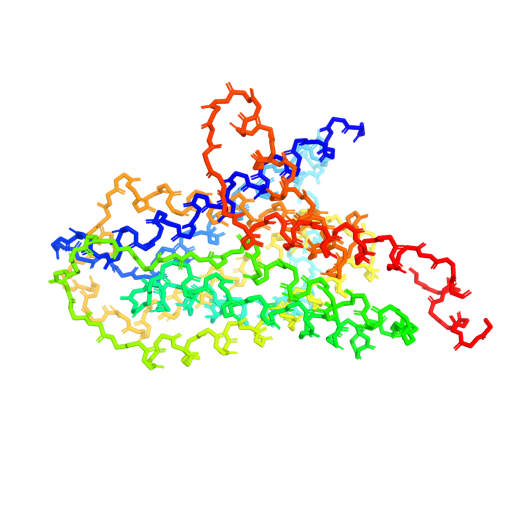 711 O O . ASN A 1 103 ? 5.250 -8.212 14.819 1.00 33.04 103 ASN A O 1
ATOM 716 N N . MET A 1 104 ? 5.813 -8.868 12.725 1.00 30.55 104 MET A N 1
ATOM 717 C CA . MET A 1 104 ? 4.863 -9.981 12.740 1.00 30.79 104 MET A CA 1
ATOM 718 C C . MET A 1 104 ? 5.280 -11.073 13.714 1.00 32.45 104 MET A C 1
ATOM 719 O O . MET A 1 104 ? 4.416 -11.716 14.317 1.00 29.42 104 MET A O 1
ATOM 724 N N . ALA A 1 105 ? 6.588 -11.299 13.889 1.00 28.22 105 ALA A N 1
ATOM 725 C CA . ALA A 1 105 ? 7.041 -12.279 14.875 1.00 32.68 105 ALA A CA 1
ATOM 726 C C . ALA A 1 105 ? 6.556 -11.914 16.272 1.00 28.68 105 ALA A C 1
ATOM 727 O O . ALA A 1 105 ? 6.055 -12.768 17.011 1.00 27.98 105 ALA A O 1
ATOM 729 N N . PHE A 1 106 ? 6.703 -10.639 16.657 1.00 30.31 106 PHE A N 1
ATOM 730 C CA . PHE A 1 106 ? 6.210 -10.205 17.961 1.00 30.73 106 PHE A CA 1
ATOM 731 C C . PHE A 1 106 ? 4.698 -10.334 18.048 1.00 31.74 106 PHE A C 1
ATOM 732 O O . PHE A 1 106 ? 4.163 -10.745 19.083 1.00 29.60 106 PHE A O 1
ATOM 740 N N . LEU A 1 107 ? 3.991 -9.934 16.984 1.00 32.80 107 LEU A N 1
ATOM 741 C CA . LEU A 1 107 ? 2.534 -10.047 16.982 1.00 29.90 107 LEU A CA 1
ATOM 742 C C . LEU A 1 107 ? 2.096 -11.501 17.133 1.00 34.62 107 LEU A C 1
ATOM 743 O O . LEU A 1 107 ? 1.208 -11.808 17.940 1.00 34.69 107 LEU A O 1
ATOM 748 N N . ALA A 1 108 ? 2.739 -12.421 16.402 1.00 26.13 108 ALA A N 1
ATOM 749 C CA . ALA A 1 108 ? 2.351 -13.832 16.471 1.00 28.77 108 ALA A CA 1
ATOM 750 C C . ALA A 1 108 ? 2.608 -14.428 17.852 1.00 32.41 108 ALA A C 1
ATOM 751 O O . ALA A 1 108 ? 1.745 -15.116 18.412 1.00 28.51 108 ALA A O 1
ATOM 753 N N . LEU A 1 109 ? 3.802 -14.200 18.409 1.00 28.73 109 LEU A N 1
ATOM 754 C CA . LEU A 1 109 ? 4.132 -14.741 19.726 1.00 31.01 109 LEU A CA 1
ATOM 755 C C . LEU A 1 109 ? 3.393 -14.035 20.853 1.00 31.49 109 LEU A C 1
ATOM 756 O O . LEU A 1 109 ? 3.392 -14.536 21.978 1.00 30.87 109 LEU A O 1
ATOM 761 N N . SER A 1 110 ? 2.808 -12.865 20.591 1.00 28.61 110 SER A N 1
ATOM 762 C CA . SER A 1 110 ? 1.881 -12.265 21.538 1.00 33.92 110 SER A CA 1
ATOM 763 C C . SER A 1 110 ? 0.577 -13.047 21.618 1.00 36.43 110 SER A C 1
ATOM 764 O O . SER A 1 110 ? -0.155 -12.911 22.606 1.00 35.39 110 SER A O 1
ATOM 767 N N . ASN A 1 111 ? 0.281 -13.870 20.604 1.00 32.42 111 ASN A N 1
ATOM 768 C CA . ASN A 1 111 ? -1.026 -14.488 20.460 1.00 32.90 111 ASN A CA 1
ATOM 769 C C . ASN A 1 111 ? -0.998 -16.009 20.327 1.00 37.54 111 ASN A C 1
ATOM 770 O O . ASN A 1 111 ? -2.058 -16.641 20.420 1.00 34.41 111 ASN A O 1
ATOM 775 N N . LEU A 1 112 ? 0.165 -16.618 20.160 1.00 31.45 112 LEU A N 1
ATOM 776 C CA . LEU A 1 112 ? 0.275 -18.057 20.013 1.00 33.02 112 LEU A CA 1
ATOM 777 C C . LEU A 1 112 ? 1.415 -18.597 20.864 1.00 35.77 112 LEU A C 1
ATOM 778 O O . LEU A 1 112 ? 2.426 -17.925 21.085 1.00 35.23 112 LEU A O 1
ATOM 783 N N . ASP A 1 113 ? 1.230 -19.838 21.323 1.00 33.59 113 ASP A N 1
ATOM 784 C CA . ASP A 1 113 ? 2.279 -20.625 21.958 1.00 42.30 113 ASP A CA 1
ATOM 785 C C . ASP A 1 113 ? 3.544 -20.665 21.100 1.00 32.93 113 ASP A C 1
ATOM 786 O O . ASP A 1 113 ? 3.485 -20.711 19.867 1.00 36.92 113 ASP A O 1
ATOM 791 N N . ALA A 1 114 ? 4.707 -20.678 21.760 1.00 33.25 114 ALA A N 1
ATOM 792 C CA . ALA A 1 114 ? 5.964 -20.655 21.013 1.00 32.87 114 ALA A CA 1
ATOM 793 C C . ALA A 1 114 ? 6.088 -21.864 20.089 1.00 42.47 114 ALA A C 1
ATOM 794 O O . ALA A 1 114 ? 6.522 -21.737 18.939 1.00 37.88 114 ALA A O 1
ATOM 796 N N . ALA A 1 115 ? 5.694 -23.048 20.566 1.00 34.52 115 ALA A N 1
ATOM 797 C CA . ALA A 1 115 ? 5.808 -24.240 19.736 1.00 43.22 115 ALA A CA 1
ATOM 798 C C . ALA A 1 115 ? 4.836 -24.205 18.562 1.00 37.04 115 ALA A C 1
ATOM 799 O O . ALA A 1 115 ? 5.146 -24.733 17.487 1.00 38.35 115 ALA A O 1
ATOM 801 N N . VAL A 1 116 ? 3.649 -23.625 18.758 1.00 34.84 116 VAL A N 1
ATOM 802 C CA . VAL A 1 116 ? 2.724 -23.428 17.645 1.00 30.47 116 VAL A CA 1
ATOM 803 C C . VAL A 1 116 ? 3.335 -22.482 16.620 1.00 39.26 11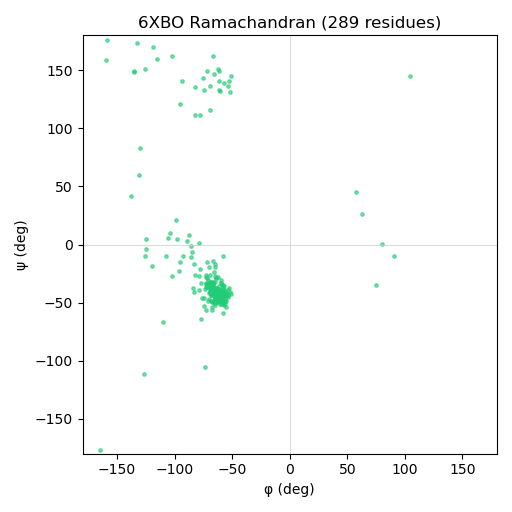6 VAL A C 1
ATOM 804 O O . VAL A 1 116 ? 3.277 -22.728 15.408 1.00 34.39 116 VAL A O 1
ATOM 808 N N . TYR A 1 117 ? 3.916 -21.374 17.096 1.00 35.46 117 TYR A N 1
ATOM 809 C CA . TYR A 1 117 ? 4.650 -20.467 16.215 1.00 36.51 117 TYR A CA 1
ATOM 810 C C . TYR A 1 117 ? 5.774 -21.194 15.475 1.00 33.37 117 TYR A C 1
ATOM 811 O O . TYR A 1 117 ? 5.885 -21.107 14.245 1.00 34.46 117 TYR A O 1
ATOM 820 N N . GLN A 1 118 ? 6.628 -21.902 16.213 1.00 31.74 118 GLN A N 1
ATOM 821 C CA . GLN A 1 118 ? 7.794 -22.544 15.602 1.00 39.45 118 GLN A CA 1
ATOM 822 C C . GLN A 1 118 ? 7.410 -23.533 14.502 1.00 41.57 118 GLN A C 1
ATOM 823 O O . GLN A 1 118 ? 8.069 -23.580 13.458 1.00 40.02 118 GLN A O 1
ATOM 829 N N . VAL A 1 119 ? 6.367 -24.343 14.716 1.00 34.39 119 VAL A N 1
ATOM 830 C CA . VAL A 1 119 ? 5.982 -25.335 13.709 1.00 38.57 119 VAL A CA 1
ATOM 831 C C . VAL A 1 119 ? 5.447 -24.648 12.454 1.00 39.26 119 VAL A C 1
ATOM 832 O O . VAL A 1 119 ? 5.866 -24.956 11.330 1.00 41.27 119 VAL A O 1
ATOM 836 N N . THR A 1 120 ? 4.518 -23.707 12.631 1.00 31.59 120 THR A N 1
ATOM 837 C CA . THR A 1 120 ? 3.901 -23.033 11.496 1.00 35.20 120 THR A CA 1
ATOM 838 C C . THR A 1 120 ? 4.924 -22.229 10.700 1.00 39.96 120 THR A C 1
ATOM 839 O O . THR A 1 120 ? 4.907 -22.234 9.463 1.00 35.27 120 THR A O 1
ATOM 843 N N . TYR A 1 121 ? 5.816 -21.521 11.394 1.00 34.53 121 TYR A N 1
ATOM 844 C CA . TYR A 1 121 ? 6.772 -20.650 10.722 1.00 36.77 121 TYR A CA 1
ATOM 845 C C . TYR A 1 121 ? 7.774 -21.437 9.877 1.00 38.40 121 TYR A C 1
ATOM 846 O O . TYR A 1 121 ? 8.435 -20.843 9.016 1.00 35.38 121 TYR A O 1
ATOM 855 N N . GLN A 1 122 ? 7.860 -22.761 10.063 1.00 34.67 122 GLN A N 1
ATOM 856 C CA . GLN A 1 122 ? 8.739 -23.588 9.232 1.00 41.36 122 GLN A CA 1
ATOM 857 C C . GLN A 1 122 ? 8.311 -23.603 7.770 1.00 35.75 122 GLN A C 1
ATOM 858 O O . GLN A 1 122 ? 9.096 -24.019 6.910 1.00 38.21 122 GLN A O 1
ATOM 864 N N . LEU A 1 123 ? 7.080 -23.191 7.464 1.00 33.56 123 LEU A N 1
ATOM 865 C CA . LEU A 1 123 ? 6.704 -23.009 6.066 1.00 34.03 123 LEU A CA 1
ATOM 866 C C . LEU A 1 123 ? 7.607 -22.013 5.337 1.00 32.51 123 LEU A C 1
ATOM 867 O O . LEU A 1 123 ? 7.522 -21.897 4.107 1.00 34.54 123 LEU A O 1
ATOM 872 N N . LYS A 1 124 ? 8.467 -21.290 6.052 1.00 33.81 124 LYS A N 1
ATOM 873 C CA . LYS A 1 124 ? 9.420 -20.436 5.363 1.00 33.84 124 LYS A CA 1
ATOM 874 C C . LYS A 1 124 ? 10.412 -21.240 4.534 1.00 33.59 124 LYS A C 1
ATOM 875 O O . LYS A 1 124 ? 11.012 -20.689 3.607 1.00 32.52 124 LYS A O 1
ATOM 881 N N . ILE A 1 125 ? 10.577 -22.528 4.820 1.00 34.49 125 ILE A N 1
ATOM 882 C CA . ILE A 1 125 ? 11.578 -23.338 4.131 1.00 31.50 125 ILE A CA 1
ATOM 883 C C . ILE A 1 125 ? 11.191 -23.520 2.661 1.00 31.51 125 ILE A C 1
ATOM 884 O O . ILE A 1 125 ? 11.982 -23.144 1.776 1.00 31.41 125 ILE A O 1
ATOM 889 N N . PRO A 1 126 ? 10.008 -24.054 2.328 1.00 32.37 126 PRO A N 1
ATOM 890 C CA . PRO A 1 126 ? 9.658 -24.147 0.903 1.00 35.32 126 PRO A CA 1
ATOM 891 C C . PRO A 1 126 ? 9.466 -22.789 0.251 1.00 30.88 126 PRO A C 1
ATOM 892 O O . PRO A 1 126 ? 9.767 -22.640 -0.942 1.00 34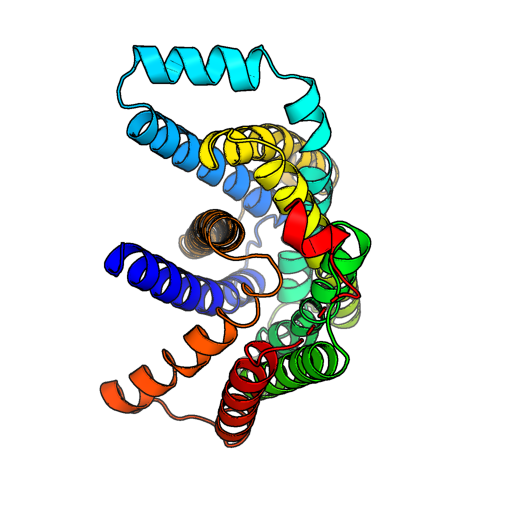.08 126 PRO A O 1
ATOM 896 N N A CYS A 1 127 ? 8.965 -21.799 0.997 0.66 32.89 127 CYS A N 1
ATOM 897 N N B CYS A 1 127 ? 8.998 -21.784 0.993 0.34 32.88 127 CYS A N 1
ATOM 898 C CA A CYS A 1 127 ? 8.868 -20.442 0.469 0.66 31.81 127 CYS A CA 1
ATOM 899 C CA B CYS A 1 127 ? 8.865 -20.455 0.409 0.34 31.96 127 CYS A CA 1
ATOM 900 C C A CYS A 1 127 ? 10.233 -19.940 0.022 0.66 35.32 127 CYS A C 1
ATOM 901 C C B CYS A 1 127 ? 10.228 -19.875 0.044 0.34 35.22 127 CYS A C 1
ATOM 902 O O A CYS A 1 127 ? 10.384 -19.408 -1.083 0.66 32.78 127 CYS A O 1
ATOM 903 O O B CYS A 1 127 ? 10.371 -19.220 -0.995 0.34 33.09 127 CYS A O 1
ATOM 908 N N . THR A 1 128 ? 11.246 -20.119 0.878 1.00 31.05 128 THR A N 1
ATOM 909 C CA . THR A 1 128 ? 12.582 -19.603 0.585 1.00 30.08 128 THR A CA 1
ATOM 910 C C . THR A 1 128 ? 13.211 -20.315 -0.608 1.00 29.23 128 THR A C 1
ATOM 911 O O . THR A 1 128 ? 13.933 -19.697 -1.404 1.00 30.94 128 THR A O 1
ATOM 915 N N . ALA A 1 129 ? 12.956 -21.618 -0.738 1.00 30.81 129 ALA A N 1
ATOM 916 C CA . ALA A 1 129 ? 13.428 -22.360 -1.903 1.00 31.70 129 ALA A CA 1
ATOM 917 C C . ALA A 1 129 ? 12.802 -21.821 -3.190 1.00 35.92 129 ALA A C 1
ATOM 918 O O . ALA A 1 129 ? 13.493 -21.646 -4.203 1.00 31.77 129 ALA A O 1
ATOM 920 N N . LEU A 1 130 ? 11.496 -21.546 -3.166 1.00 34.46 130 LEU A N 1
ATOM 921 C CA . LEU A 1 130 ? 10.841 -20.981 -4.344 1.00 32.10 130 LEU A CA 1
ATOM 922 C C . LEU A 1 130 ? 11.364 -19.578 -4.655 1.00 33.14 130 LEU A C 1
ATOM 923 O O . LEU A 1 130 ? 11.631 -19.256 -5.821 1.00 36.66 130 LEU A O 1
ATOM 928 N N . CYS A 1 131 ? 11.523 -18.727 -3.637 1.00 32.65 131 CYS A N 1
ATOM 929 C CA . CYS A 1 131 ? 12.093 -17.406 -3.895 1.00 33.85 131 CYS A CA 1
ATOM 930 C C . CYS A 1 131 ? 13.473 -17.534 -4.519 1.00 34.95 131 CYS A C 1
ATOM 931 O O . CYS A 1 131 ? 13.813 -16.802 -5.456 1.00 32.46 131 CYS A O 1
ATOM 934 N N . THR A 1 132 ? 14.271 -18.483 -4.020 1.00 31.09 132 THR A N 1
ATOM 935 C CA . THR A 1 132 ? 15.618 -18.674 -4.539 1.00 33.10 132 THR A CA 1
ATOM 936 C C . THR A 1 132 ? 15.600 -18.994 -6.031 1.00 32.09 132 THR A C 1
ATOM 937 O O . THR A 1 132 ? 16.372 -18.412 -6.805 1.00 33.91 132 THR A O 1
ATOM 941 N N . VAL A 1 133 ? 14.726 -19.905 -6.464 1.00 31.46 133 VAL A N 1
ATOM 942 C CA . VAL A 1 133 ? 14.777 -20.269 -7.880 1.00 34.15 133 VAL A CA 1
ATOM 943 C C . VAL A 1 133 ? 14.223 -19.145 -8.737 1.00 38.16 133 VAL A C 1
ATOM 944 O O . VAL A 1 133 ? 14.704 -18.910 -9.851 1.00 42.82 133 VAL A O 1
ATOM 948 N N . LEU A 1 134 ? 13.235 -18.412 -8.233 1.00 35.99 134 LEU A N 1
ATOM 949 C CA . LEU A 1 134 ? 12.632 -17.362 -9.036 1.00 38.13 134 LEU A CA 1
ATOM 950 C C . LEU A 1 134 ? 13.506 -16.115 -9.104 1.00 41.50 134 LEU A C 1
ATOM 951 O O . LEU A 1 134 ? 13.512 -15.426 -10.132 1.00 45.38 134 LEU A O 1
ATOM 956 N N . MET A 1 135 ? 14.245 -15.805 -8.042 1.00 32.44 135 MET A N 1
ATOM 957 C CA . MET A 1 135 ? 14.976 -14.542 -7.988 1.00 36.03 135 MET A CA 1
ATOM 958 C C . MET A 1 135 ? 16.461 -14.678 -8.272 1.00 34.36 135 MET A C 1
ATOM 959 O O . MET A 1 135 ? 17.073 -13.717 -8.748 1.00 35.63 135 MET A O 1
ATOM 964 N N . LEU A 1 136 ? 17.061 -15.834 -8.006 1.00 37.05 136 LEU A N 1
ATOM 965 C CA . LEU A 1 136 ? 18.503 -15.984 -8.148 1.00 34.87 136 LEU A CA 1
ATOM 966 C C . LEU A 1 136 ? 18.916 -16.763 -9.394 1.00 34.21 136 LEU A C 1
ATOM 967 O O . LEU A 1 136 ? 20.091 -17.113 -9.521 1.00 39.14 136 LEU A O 1
ATOM 972 N N . ASN A 1 137 ? 17.992 -17.055 -10.310 1.00 36.87 137 ASN A N 1
ATOM 973 C CA . ASN A 1 137 ? 18.328 -17.785 -11.541 1.00 38.02 137 ASN A CA 1
ATOM 974 C C . ASN A 1 137 ? 18.955 -19.144 -11.216 1.00 41.77 137 ASN A C 1
ATOM 975 O O . ASN A 1 137 ? 19.993 -19.530 -11.763 1.00 40.32 137 ASN A O 1
ATOM 980 N N . ARG A 1 138 ? 18.341 -19.854 -10.272 1.00 40.43 138 ARG A N 1
ATOM 981 C CA . ARG A 1 138 ? 18.811 -21.166 -9.850 1.00 39.84 138 ARG A CA 1
ATOM 982 C C . ARG A 1 138 ? 17.729 -22.206 -10.112 1.00 42.30 138 ARG A C 1
ATOM 983 O O . ARG A 1 138 ? 16.559 -21.882 -10.335 1.00 42.02 138 ARG A O 1
ATOM 991 N N A THR A 1 139 ? 18.138 -23.469 -10.103 0.39 38.66 139 THR A N 1
ATOM 992 N N B THR A 1 139 ? 18.131 -23.469 -10.072 0.61 38.58 139 THR A N 1
ATOM 993 C CA A THR A 1 139 ? 17.223 -24.580 -10.302 0.39 42.06 139 THR A CA 1
ATOM 994 C CA B THR A 1 139 ? 17.202 -24.575 -10.206 0.61 41.98 139 THR A CA 1
ATOM 995 C C A THR A 1 139 ? 17.471 -25.631 -9.233 0.39 42.15 139 THR A C 1
ATOM 996 C C B THR A 1 139 ? 17.411 -25.562 -9.071 0.61 42.06 139 THR A C 1
ATOM 997 O O A THR A 1 139 ? 18.606 -25.845 -8.799 0.39 44.29 139 THR A O 1
ATOM 998 O O B THR A 1 139 ? 18.499 -25.660 -8.497 0.61 44.68 139 THR A O 1
ATOM 1005 N N A LEU A 1 140 ? 16.396 -26.287 -8.812 0.39 41.05 140 LEU A N 1
ATOM 1006 N N B LEU A 1 140 ? 16.353 -26.297 -8.759 0.61 41.00 140 LEU A N 1
ATOM 1007 C CA A LEU A 1 140 ? 16.479 -27.443 -7.934 0.39 40.41 140 LEU A CA 1
ATOM 1008 C CA B LEU A 1 140 ? 16.439 -27.460 -7.894 0.61 40.39 140 LEU A CA 1
ATOM 1009 C C A LEU A 1 140 ? 15.973 -28.662 -8.691 0.39 43.58 140 LEU A C 1
ATOM 1010 C C B LEU A 1 140 ? 15.960 -28.671 -8.680 0.61 43.66 140 LEU A C 1
ATOM 1011 O O A LEU A 1 140 ? 14.933 -28.596 -9.357 0.39 38.53 140 LEU A O 1
ATOM 1012 O O B LEU A 1 140 ? 14.932 -28.605 -9.365 0.61 38.43 140 LEU A O 1
ATOM 1021 N N . SER A 1 141 ? 16.712 -29.764 -8.601 1.00 38.79 141 SER A N 1
ATOM 1022 C CA . SER A 1 141 ? 16.249 -31.003 -9.201 1.00 40.59 141 SER A CA 1
ATOM 1023 C C . SER A 1 141 ? 14.975 -31.464 -8.497 1.00 45.59 141 SER A C 1
ATOM 1024 O O . SER A 1 141 ? 14.607 -30.963 -7.429 1.00 37.49 141 SER A O 1
ATOM 1027 N N . LYS A 1 142 ? 14.279 -32.417 -9.121 1.00 41.16 142 LYS A N 1
ATOM 1028 C CA . LYS A 1 142 ? 13.108 -33.000 -8.470 1.00 39.82 142 LYS A CA 1
ATOM 1029 C C . LYS A 1 142 ? 13.476 -33.623 -7.126 1.00 33.48 142 LYS A C 1
ATOM 1030 O O . LYS A 1 142 ? 12.709 -33.538 -6.160 1.00 38.71 142 LYS A O 1
ATOM 1032 N N . LEU A 1 143 ? 14.649 -34.246 -7.041 1.00 34.24 143 LEU A N 1
ATOM 1033 C CA . LEU A 1 143 ? 15.077 -34.827 -5.776 1.00 34.36 143 LEU A CA 1
ATOM 1034 C C . LEU A 1 143 ? 15.386 -33.739 -4.754 1.00 40.86 143 LEU A C 1
ATOM 1035 O O . LEU A 1 143 ? 15.076 -33.886 -3.567 1.00 36.43 143 LEU A O 1
ATOM 1040 N N . GLN A 1 144 ? 15.981 -32.631 -5.201 1.00 35.49 144 GLN A N 1
ATOM 1041 C CA . GLN A 1 144 ? 16.237 -31.524 -4.287 1.00 37.72 144 GLN A CA 1
ATOM 1042 C C . GLN A 1 144 ? 14.939 -30.941 -3.742 1.00 33.59 144 GLN A C 1
ATOM 1043 O O . GLN A 1 144 ? 14.849 -30.640 -2.549 1.00 34.74 144 GLN A O 1
ATOM 1049 N N . TRP A 1 145 ? 13.914 -30.791 -4.593 1.00 33.14 145 TRP A N 1
ATOM 1050 C CA . TRP A 1 145 ? 12.618 -30.318 -4.100 1.00 36.87 145 TRP A CA 1
ATOM 1051 C C . TRP A 1 145 ? 12.020 -31.281 -3.076 1.00 38.29 145 TRP A C 1
ATOM 1052 O O . TRP A 1 145 ? 11.485 -30.846 -2.048 1.00 33.96 145 TRP A O 1
ATOM 1063 N N . ILE A 1 146 ? 12.102 -32.592 -3.337 1.00 36.54 146 ILE A N 1
ATOM 1064 C CA . ILE A 1 146 ? 11.689 -33.579 -2.340 1.00 39.98 146 ILE A CA 1
ATOM 1065 C C . ILE A 1 146 ? 12.422 -33.346 -1.028 1.00 32.46 146 ILE A C 1
ATOM 1066 O O . ILE A 1 146 ? 11.816 -33.370 0.049 1.00 35.73 146 ILE A O 1
ATOM 1071 N N . SER A 1 147 ? 13.740 -33.105 -1.103 1.00 31.97 147 SER A N 1
ATOM 1072 C CA . SER A 1 147 ? 14.528 -32.910 0.107 1.00 36.67 147 SER A CA 1
ATOM 1073 C C . SER A 1 147 ? 14.104 -31.647 0.843 1.00 32.80 147 SER A C 1
ATOM 1074 O O . SER A 1 147 ? 14.150 -31.608 2.077 1.00 30.43 147 SER A O 1
ATOM 1077 N N . VAL A 1 148 ? 13.662 -30.619 0.108 1.00 33.09 148 VAL A N 1
ATOM 1078 C CA . VAL A 1 148 ? 13.216 -29.386 0.747 1.00 33.95 148 VAL A CA 1
ATOM 1079 C C . VAL A 1 148 ? 11.923 -29.620 1.530 1.00 39.65 148 VAL A C 1
ATOM 1080 O O . VAL A 1 148 ? 11.769 -29.142 2.663 1.00 33.47 148 VAL A O 1
ATOM 1084 N N . PHE A 1 149 ? 10.971 -30.355 0.949 1.00 32.57 149 PHE A N 1
ATOM 1085 C CA . PHE A 1 149 ? 9.772 -30.667 1.715 1.00 36.90 149 PHE A CA 1
ATOM 1086 C C . PHE A 1 149 ? 10.062 -31.686 2.810 1.00 36.02 149 PHE A C 1
ATOM 1087 O O . PHE A 1 149 ? 9.491 -31.596 3.902 1.00 36.26 149 PHE A O 1
ATOM 1095 N N . MET A 1 150 ? 10.973 -32.629 2.564 1.00 31.48 150 MET A N 1
ATOM 1096 C CA . MET A 1 150 ? 11.365 -33.537 3.636 1.00 34.09 150 MET A CA 1
ATOM 1097 C C . MET A 1 150 ? 11.944 -32.760 4.809 1.00 32.26 150 MET A C 1
ATOM 1098 O O . MET A 1 150 ? 11.610 -33.031 5.970 1.00 32.82 150 MET A O 1
ATOM 1103 N N . LEU A 1 151 ? 12.806 -31.781 4.526 1.00 33.94 151 LEU A N 1
ATOM 1104 C CA . LEU A 1 151 ? 13.375 -30.965 5.594 1.00 33.45 151 LEU A CA 1
ATOM 1105 C C . LEU A 1 151 ? 12.281 -30.253 6.378 1.00 30.97 151 LEU A C 1
ATOM 1106 O O . LEU A 1 151 ? 12.336 -30.180 7.611 1.00 34.29 151 LEU A O 1
ATOM 1111 N N . CYS A 1 152 ? 11.289 -29.714 5.667 1.00 35.65 152 CYS A N 1
ATOM 1112 C CA . CYS A 1 152 ? 10.217 -28.954 6.305 1.00 35.37 152 CYS A CA 1
ATOM 1113 C C . CYS A 1 152 ? 9.421 -29.834 7.259 1.00 32.49 152 CYS A C 1
ATOM 1114 O O . CYS A 1 152 ? 9.128 -29.439 8.391 1.00 40.37 152 CYS A O 1
ATOM 1117 N N . GLY A 1 153 ? 9.080 -31.050 6.824 1.00 32.64 153 GLY A N 1
ATOM 1118 C CA . GLY A 1 153 ? 8.425 -31.986 7.723 1.00 34.38 153 GLY A CA 1
ATOM 1119 C C . GLY A 1 153 ? 9.308 -32.391 8.889 1.00 34.58 153 GLY A C 1
ATOM 1120 O O . GLY A 1 153 ? 8.834 -32.538 10.017 1.00 36.51 153 GLY A O 1
ATOM 1121 N N . GLY A 1 154 ? 10.606 -32.569 8.637 1.00 35.50 154 GLY A N 1
ATOM 1122 C CA . GLY A 1 154 ? 11.511 -32.939 9.719 1.00 31.82 154 GLY A CA 1
ATOM 1123 C C . GLY A 1 154 ? 11.584 -31.888 10.811 1.00 36.68 154 GLY A C 1
ATOM 1124 O O . GLY A 1 154 ? 11.483 -32.201 12.000 1.00 31.55 154 GLY A O 1
ATOM 1125 N N . VAL A 1 155 ? 11.764 -30.622 10.423 1.00 33.45 155 VAL A N 1
ATOM 1126 C CA . VAL A 1 155 ? 11.841 -29.563 11.427 1.00 33.98 155 VAL A CA 1
ATOM 1127 C C . VAL A 1 155 ? 10.491 -29.346 12.090 1.00 31.61 155 VAL A C 1
ATOM 1128 O O . VAL A 1 155 ? 10.429 -29.001 13.273 1.00 37.26 155 VAL A O 1
ATOM 1132 N N . THR A 1 156 ? 9.394 -29.550 11.353 1.00 34.61 156 THR A N 1
ATOM 1133 C CA . THR A 1 156 ? 8.070 -29.529 11.965 1.00 36.58 156 THR A CA 1
ATOM 1134 C C . THR A 1 156 ? 7.976 -30.545 13.100 1.00 39.73 156 THR A C 1
ATOM 1135 O O . THR A 1 156 ? 7.497 -30.231 14.199 1.00 36.91 156 THR A O 1
ATOM 1139 N N . LEU A 1 157 ? 8.428 -31.773 12.851 1.00 36.79 157 LEU A N 1
ATOM 1140 C CA . LEU A 1 157 ? 8.433 -32.785 13.902 1.00 34.29 157 LEU A CA 1
ATOM 1141 C C . LEU A 1 157 ? 9.407 -32.426 15.015 1.00 35.16 157 LEU A C 1
ATOM 1142 O O . LEU A 1 157 ? 9.125 -32.686 16.191 1.00 39.44 157 LEU A O 1
ATOM 1147 N N . VAL A 1 158 ? 10.560 -31.853 14.659 1.00 30.72 158 VAL A N 1
ATOM 1148 C CA . VAL A 1 158 ? 11.543 -31.454 15.664 1.00 38.73 158 VAL A CA 1
ATOM 1149 C C . VAL A 1 158 ? 10.960 -30.404 16.603 1.00 47.82 158 VAL A C 1
ATOM 1150 O O . VAL A 1 158 ? 11.240 -30.406 17.808 1.00 44.63 158 VAL A O 1
ATOM 1154 N N . GLN A 1 159 ? 10.124 -29.506 16.076 1.00 42.80 159 GLN A N 1
ATOM 1155 C CA . GLN A 1 159 ? 9.595 -28.398 16.865 1.00 37.74 159 GLN A CA 1
ATOM 1156 C C . GLN A 1 159 ? 8.251 -28.693 17.522 1.00 40.30 159 GLN A C 1
ATOM 1157 O O . GLN A 1 159 ? 7.799 -27.891 18.348 1.00 46.09 159 GLN A O 1
ATOM 1163 N N . TRP A 1 160 ? 7.601 -29.804 17.177 1.00 41.98 160 TRP A N 1
ATOM 1164 C CA . TRP A 1 160 ? 6.265 -30.096 17.688 1.00 51.36 160 TRP A CA 1
ATOM 1165 C C . TRP A 1 160 ? 6.327 -30.408 19.178 1.00 56.00 160 TRP A C 1
ATOM 1166 O O . TRP A 1 160 ? 6.934 -31.401 19.588 1.00 64.29 160 TRP A O 1
ATOM 1177 N N . LYS A 1 161 ? 5.695 -29.562 19.982 1.00 52.12 161 LYS A N 1
ATOM 1178 C CA . LYS A 1 161 ? 5.683 -29.664 21.431 1.00 53.63 161 LYS A CA 1
ATOM 1179 C C . LYS A 1 161 ? 4.247 -29.678 21.920 1.00 46.70 161 LYS A C 1
ATOM 1180 O O . LYS A 1 161 ? 3.366 -29.106 21.272 1.00 49.37 161 LYS A O 1
ATOM 1186 N N . PRO A 1 162 ? 3.977 -30.319 23.056 1.00 62.33 162 PRO A N 1
ATOM 1187 C CA . PRO A 1 162 ? 2.709 -30.066 23.747 1.00 57.88 162 PRO A CA 1
ATOM 1188 C C . PRO A 1 162 ? 2.616 -28.604 24.155 1.00 53.75 162 PRO A C 1
ATOM 1189 O O . PRO A 1 162 ? 3.625 -27.943 24.416 1.00 47.37 162 PRO A O 1
ATOM 1193 N N . ALA A 1 163 ? 1.390 -28.092 24.185 1.00 52.42 163 ALA A N 1
ATOM 1194 C CA . ALA A 1 163 ? 1.185 -26.694 24.547 1.00 67.24 163 ALA A CA 1
ATOM 1195 C C . ALA A 1 163 ? 1.658 -26.429 25.976 1.00 50.13 163 ALA A C 1
ATOM 1196 O O . ALA A 1 163 ? 1.653 -27.317 26.833 1.00 55.47 163 ALA A O 1
ATOM 1198 N N . GLN A 1 164 ? 2.090 -25.194 26.221 1.00 52.43 164 GLN A N 1
ATOM 1199 C CA . GLN A 1 164 ? 2.598 -24.824 27.536 1.00 61.50 164 GLN A CA 1
ATOM 1200 C C . GLN A 1 164 ? 1.522 -24.986 28.604 1.00 65.92 164 GLN A C 1
ATOM 1201 O O . GLN A 1 164 ? 0.348 -24.669 28.384 1.00 50.58 164 GLN A O 1
ATOM 1207 N N . ALA A 1 165 ? 1.940 -25.473 29.778 1.00 61.11 165 ALA A N 1
ATOM 1208 C CA . ALA A 1 165 ? 1.014 -25.701 30.881 1.00 58.94 165 ALA A CA 1
ATOM 1209 C C . ALA A 1 165 ? 0.658 -24.419 31.621 1.00 59.15 165 ALA A C 1
ATOM 1210 O O . ALA A 1 165 ? -0.422 -24.340 32.217 1.00 65.13 165 ALA A O 1
ATOM 1212 N N . THR A 1 166 ? 1.541 -23.419 31.616 1.00 55.23 166 THR A N 1
ATOM 1213 C CA . THR A 1 166 ? 1.235 -22.164 32.292 1.00 53.51 166 THR A CA 1
ATOM 1214 C C . THR A 1 166 ? -0.012 -21.528 31.689 1.00 56.27 166 THR A C 1
ATOM 1215 O O . THR A 1 166 ? -0.152 -21.440 30.465 1.00 60.05 166 THR A O 1
ATOM 1219 N N . LYS A 1 167 ? -0.934 -21.114 32.554 1.00 55.67 167 LYS A N 1
ATOM 1220 C CA . LYS A 1 167 ? -2.128 -20.420 32.092 1.00 64.29 167 LYS A CA 1
ATOM 1221 C C . LYS A 1 167 ? -1.757 -19.001 31.682 1.00 63.05 167 LYS A C 1
ATOM 1222 O O . LYS A 1 167 ? -1.034 -18.305 32.404 1.00 57.10 167 LYS A O 1
ATOM 1228 N N . VAL A 1 168 ? -2.230 -18.575 30.516 1.00 49.77 168 VAL A N 1
ATOM 1229 C CA . VAL A 1 168 ? -1.948 -17.222 30.051 1.00 48.56 168 VAL A CA 1
ATOM 1230 C C . VAL A 1 168 ? -2.937 -16.265 30.701 1.00 54.13 168 VAL A C 1
ATOM 1231 O O . VAL A 1 168 ? -4.140 -16.545 30.774 1.00 47.58 168 VAL A O 1
ATOM 1235 N N . VAL A 1 169 ? -2.427 -15.133 31.187 1.00 44.87 169 VAL A N 1
ATOM 1236 C CA . VAL A 1 169 ? -3.239 -14.170 31.921 1.00 48.21 169 VAL A CA 1
ATOM 1237 C C . VAL A 1 169 ? -3.555 -12.931 31.101 1.00 44.06 169 VAL A C 1
ATOM 1238 O O . VAL A 1 169 ? -4.131 -11.974 31.634 1.00 49.37 169 VAL A O 1
ATOM 1242 N N . VAL A 1 170 ? -3.177 -12.907 29.831 1.00 42.68 170 VAL A N 1
ATOM 1243 C CA . VAL A 1 170 ? -3.504 -11.804 28.943 1.00 40.47 170 VAL A CA 1
ATOM 1244 C C . VAL A 1 170 ? -4.420 -12.341 27.853 1.00 37.08 170 VAL A C 1
ATOM 1245 O O . VAL A 1 170 ? -4.482 -13.545 27.598 1.00 39.13 170 VAL A O 1
ATOM 1249 N N . ALA A 1 171 ? -5.150 -11.437 27.212 1.00 40.53 171 ALA A N 1
ATOM 1250 C CA . ALA A 1 171 ? -5.991 -11.843 26.094 1.00 38.51 171 ALA A CA 1
ATOM 1251 C C . ALA A 1 171 ? -5.138 -12.331 24.925 1.00 44.41 171 ALA A C 1
ATOM 1252 O O . ALA A 1 171 ? -4.028 -11.839 24.688 1.00 37.64 171 ALA A O 1
ATOM 1254 N N . GLN A 1 172 ? -5.668 -13.307 24.182 1.00 33.23 172 GLN A N 1
ATOM 1255 C CA . GLN A 1 172 ? -4.988 -13.808 22.999 1.00 33.79 172 GLN A CA 1
ATOM 1256 C C . GLN A 1 172 ? -5.957 -13.972 21.837 1.00 37.46 172 GLN A C 1
ATOM 1257 O O . GLN A 1 172 ? -7.141 -14.266 22.020 1.00 35.26 172 GLN A O 1
ATOM 1263 N N . ASN A 1 173 ? -5.428 -13.772 20.632 1.00 33.29 173 ASN A N 1
ATOM 1264 C CA . ASN A 1 173 ? -6.184 -13.875 19.386 1.00 34.67 173 ASN A CA 1
ATOM 1265 C C . ASN A 1 173 ? -5.358 -14.780 18.483 1.00 34.63 173 ASN A C 1
ATOM 1266 O O . ASN A 1 173 ? -4.565 -14.301 17.663 1.00 31.37 173 ASN A O 1
ATOM 1271 N N . PRO A 1 174 ? -5.491 -16.104 18.638 1.00 34.12 174 PRO A N 1
ATOM 1272 C CA . PRO A 1 174 ? -4.647 -17.024 17.853 1.00 36.59 174 PRO A CA 1
ATOM 1273 C C . PRO A 1 174 ? -4.775 -16.841 16.350 1.00 39.19 174 PRO A C 1
ATOM 1274 O O . PRO A 1 174 ? -3.782 -16.994 15.618 1.00 40.48 174 PRO A O 1
ATOM 1278 N N . LEU A 1 175 ? -5.980 -16.522 15.868 1.00 41.65 175 LEU A N 1
ATOM 1279 C CA . LEU A 1 175 ? -6.187 -16.301 14.441 1.00 44.91 175 LEU A CA 1
ATOM 1280 C C . LEU A 1 175 ? -5.384 -15.109 13.943 1.00 38.64 175 LEU A C 1
ATOM 1281 O O . LEU A 1 175 ? -4.796 -15.156 12.858 1.00 40.26 175 LEU A O 1
ATOM 1286 N N . LEU A 1 176 ? -5.379 -14.013 14.706 1.00 33.88 176 LEU A N 1
ATOM 1287 C CA . LEU A 1 176 ? -4.480 -12.912 14.383 1.00 33.76 176 LEU A CA 1
ATOM 1288 C C . LEU A 1 176 ? -3.028 -13.389 14.360 1.00 35.56 176 LEU A C 1
ATOM 1289 O O . LEU A 1 176 ? -2.245 -12.997 13.484 1.00 35.77 176 LEU A O 1
ATOM 1294 N N . GLY A 1 177 ? -2.656 -14.248 15.311 1.00 31.83 177 GLY A N 1
ATOM 1295 C CA . GLY A 1 177 ? -1.306 -14.801 15.318 1.00 35.74 177 GLY A CA 1
ATOM 1296 C C . GLY A 1 177 ? -0.977 -15.607 14.070 1.00 36.52 177 GLY A C 1
ATOM 1297 O O . GLY A 1 177 ? 0.124 -15.498 13.521 1.00 34.09 177 GLY A O 1
ATOM 1298 N N . PHE A 1 178 ? -1.923 -16.424 13.600 1.00 31.61 178 PHE A N 1
ATOM 1299 C CA . PHE A 1 178 ? -1.678 -17.208 12.394 1.00 33.99 178 PHE A CA 1
ATOM 1300 C C . PHE A 1 178 ? -1.575 -16.314 11.170 1.00 32.84 178 PHE A C 1
ATOM 1301 O O . PHE A 1 178 ? -0.765 -16.580 10.278 1.00 37.19 178 PHE A O 1
ATOM 1309 N N . GLY A 1 179 ? -2.402 -15.267 11.090 1.00 31.88 179 GLY A N 1
ATOM 1310 C CA . GLY A 1 179 ? -2.257 -14.312 10.003 1.00 33.64 179 GLY A CA 1
ATOM 1311 C C . GLY A 1 179 ? -0.901 -13.632 10.014 1.00 36.40 179 GLY A C 1
ATOM 1312 O O . GLY A 1 179 ? -0.292 -13.418 8.963 1.00 33.92 179 GLY A O 1
ATOM 1313 N N . ALA A 1 180 ? -0.398 -13.311 11.211 1.00 32.71 180 ALA A N 1
ATOM 1314 C CA . ALA A 1 180 ? 0.931 -12.716 11.341 1.00 32.17 180 ALA A CA 1
ATOM 1315 C C . ALA A 1 180 ? 2.014 -13.649 10.813 1.00 31.76 180 ALA A C 1
ATOM 1316 O O . ALA A 1 180 ? 2.919 -13.214 10.088 1.00 32.75 180 ALA A O 1
ATOM 1318 N N . ILE A 1 181 ? 1.932 -14.943 11.151 1.00 31.64 181 ILE A N 1
ATOM 1319 C CA . ILE A 1 181 ? 2.940 -15.902 10.698 1.00 31.55 181 ILE A CA 1
ATOM 1320 C C . ILE A 1 181 ? 2.904 -16.036 9.185 1.00 35.79 181 ILE A C 1
ATOM 1321 O O . ILE A 1 181 ? 3.950 -16.096 8.530 1.00 31.55 181 ILE A O 1
ATOM 1326 N N . ALA A 1 182 ? 1.697 -16.099 8.608 1.00 31.57 182 ALA A N 1
ATOM 1327 C CA . ALA A 1 182 ? 1.572 -16.206 7.157 1.00 35.54 182 ALA A CA 1
ATOM 1328 C C . ALA A 1 182 ? 2.301 -15.066 6.461 1.00 33.19 182 ALA A C 1
ATOM 1329 O O . ALA A 1 182 ? 2.997 -15.277 5.459 1.00 35.48 182 ALA A O 1
ATOM 1331 N N . ILE A 1 183 ? 2.169 -13.852 6.996 1.00 29.82 183 ILE A N 1
ATOM 1332 C CA . ILE A 1 183 ? 2.891 -12.707 6.453 1.00 31.38 183 ILE A CA 1
ATOM 1333 C C . ILE A 1 183 ? 4.394 -12.882 6.645 1.00 31.35 183 ILE A C 1
ATOM 1334 O O . ILE A 1 183 ? 5.186 -12.693 5.714 1.00 32.48 183 ILE A O 1
ATOM 1339 N N . ALA A 1 184 ? 4.806 -13.243 7.857 1.00 28.97 184 ALA A N 1
ATOM 1340 C CA . ALA A 1 184 ? 6.231 -13.424 8.137 1.00 35.00 184 ALA A CA 1
ATOM 1341 C C . ALA A 1 184 ? 6.863 -14.488 7.236 1.00 39.19 184 ALA A C 1
ATOM 1342 O O . ALA A 1 184 ? 8.009 -14.337 6.787 1.00 35.98 184 ALA A O 1
ATOM 1344 N N . VAL A 1 185 ? 6.142 -15.587 6.976 1.00 33.11 185 VAL A N 1
ATOM 1345 C CA . VAL A 1 185 ? 6.676 -16.643 6.116 1.00 38.81 185 VAL A CA 1
ATOM 1346 C C . VAL A 1 185 ? 6.987 -16.091 4.725 1.00 33.61 185 VAL A C 1
ATOM 1347 O O . VAL A 1 185 ? 8.070 -16.322 4.169 1.00 34.39 185 VAL A O 1
ATOM 1351 N N . LEU A 1 186 ? 6.037 -15.356 4.141 1.00 35.66 186 LEU A N 1
ATOM 1352 C CA . LEU A 1 186 ? 6.269 -14.741 2.840 1.00 36.50 186 LEU A CA 1
ATOM 1353 C C . LEU A 1 186 ? 7.432 -13.754 2.893 1.00 38.12 186 LEU A C 1
ATOM 1354 O O . LEU A 1 186 ? 8.267 -13.712 1.974 1.00 34.53 186 LEU A O 1
ATOM 1359 N N . CYS A 1 187 ? 7.500 -12.945 3.958 1.00 31.80 187 CYS A N 1
ATOM 1360 C CA . CYS A 1 187 ? 8.581 -11.972 4.074 1.00 29.96 187 CYS A CA 1
ATOM 1361 C C . CYS A 1 187 ? 9.932 -12.667 4.147 1.00 33.91 187 CYS A C 1
ATOM 1362 O O . CYS A 1 187 ? 10.904 -12.226 3.516 1.00 33.46 187 CYS A O 1
ATOM 1365 N N . SER A 1 188 ? 10.015 -13.739 4.943 1.00 32.36 188 SER A N 1
ATOM 1366 C CA . SER A 1 188 ? 11.294 -14.401 5.200 1.00 31.69 188 SER A CA 1
ATOM 1367 C C . SER A 1 188 ? 11.974 -14.826 3.906 1.00 37.20 188 SER A C 1
ATOM 1368 O O . SER A 1 188 ? 13.169 -14.576 3.708 1.00 31.33 188 SER A O 1
ATOM 1371 N N . GLY A 1 189 ? 11.234 -15.489 3.018 1.00 32.92 189 GLY A N 1
ATOM 1372 C CA . GLY A 1 189 ? 11.822 -15.911 1.758 1.00 34.85 189 GLY A CA 1
ATOM 1373 C C . GLY A 1 189 ? 12.192 -14.746 0.856 1.00 34.92 189 GLY A C 1
ATOM 1374 O O . GLY A 1 189 ? 13.272 -14.731 0.259 1.00 29.72 189 GLY A O 1
ATOM 1375 N N . PHE A 1 190 ? 11.310 -13.751 0.745 1.00 32.08 190 PHE A N 1
ATOM 1376 C CA . PHE A 1 190 ? 11.546 -12.686 -0.227 1.00 34.06 190 PHE A CA 1
ATOM 1377 C C . PHE A 1 190 ? 12.695 -11.782 0.208 1.00 31.32 190 PHE A C 1
ATOM 1378 O O . PHE A 1 190 ? 13.601 -11.493 -0.584 1.00 32.90 190 PHE A O 1
ATOM 1386 N N . ALA A 1 191 ? 12.681 -11.331 1.468 1.00 29.93 191 ALA A N 1
ATOM 1387 C CA . ALA A 1 191 ? 13.699 -10.387 1.916 1.00 36.00 191 ALA A CA 1
ATOM 1388 C C . ALA A 1 191 ? 15.063 -11.061 2.008 1.00 35.14 191 ALA A C 1
ATOM 1389 O O . ALA A 1 191 ? 16.078 -10.480 1.608 1.00 30.58 191 ALA A O 1
ATOM 1391 N N . GLY A 1 192 ? 15.109 -12.289 2.525 1.00 31.63 192 GLY A N 1
ATOM 1392 C CA . GLY A 1 192 ? 16.386 -12.982 2.620 1.00 33.61 192 GLY A CA 1
ATOM 1393 C C . GLY A 1 192 ? 17.033 -13.188 1.263 1.00 31.63 192 GLY A C 1
ATOM 1394 O O . GLY A 1 192 ? 18.223 -12.925 1.081 1.00 31.14 192 GLY A O 1
ATOM 1395 N N . VAL A 1 193 ? 16.245 -13.636 0.282 1.00 28.63 193 VAL A N 1
ATOM 1396 C CA . VAL A 1 193 ? 16.787 -13.880 -1.056 1.00 30.26 193 VAL A CA 1
ATOM 1397 C C . VAL A 1 193 ? 17.108 -12.563 -1.749 1.00 29.80 193 VAL A C 1
ATOM 1398 O O . VAL A 1 193 ? 18.094 -12.460 -2.490 1.00 33.25 193 VAL A O 1
ATOM 1402 N N . TYR A 1 194 ? 16.315 -11.527 -1.504 1.00 29.57 194 TYR A N 1
ATOM 1403 C CA . TYR A 1 194 ? 16.633 -10.228 -2.084 1.00 27.72 194 TYR A CA 1
ATOM 1404 C C . TYR A 1 194 ? 17.982 -9.737 -1.575 1.00 30.70 194 TYR A C 1
ATOM 1405 O O . TYR A 1 194 ? 18.832 -9.288 -2.359 1.00 29.05 194 TYR A O 1
ATOM 1414 N N . PHE A 1 195 ? 18.197 -9.821 -0.258 1.00 32.02 195 PHE A N 1
ATOM 1415 C CA . PHE A 1 195 ? 19.488 -9.437 0.302 1.00 31.25 195 PHE A CA 1
ATOM 1416 C C . PHE A 1 195 ? 20.612 -10.248 -0.326 1.00 32.55 195 PHE A C 1
ATOM 1417 O O . PHE A 1 195 ? 21.670 -9.711 -0.678 1.00 29.38 195 PHE A O 1
ATOM 1425 N N . GLU A 1 196 ? 20.401 -11.560 -0.454 1.00 30.90 196 GLU A N 1
ATOM 1426 C CA . GLU A 1 196 ? 21.414 -12.430 -1.050 1.00 31.02 196 GLU A CA 1
ATOM 1427 C C . GLU A 1 196 ? 21.761 -11.998 -2.477 1.00 30.57 196 GLU A C 1
ATOM 1428 O O . GLU A 1 196 ? 22.937 -11.954 -2.859 1.00 29.46 196 GLU A O 1
ATOM 1434 N N . LYS A 1 197 ? 20.749 -11.667 -3.280 1.00 28.65 197 LYS A N 1
ATOM 1435 C CA . LYS A 1 197 ? 21.001 -11.228 -4.650 1.00 30.05 197 LYS A CA 1
ATOM 1436 C C . LYS A 1 197 ? 21.885 -9.983 -4.688 1.00 33.33 197 LYS A C 1
ATOM 1437 O O . LYS A 1 197 ? 22.822 -9.895 -5.493 1.00 32.13 197 LYS A O 1
ATOM 1443 N N . VAL A 1 198 ? 21.586 -8.995 -3.842 1.00 32.92 198 VAL A N 1
ATOM 1444 C CA . VAL A 1 198 ? 22.432 -7.805 -3.774 1.00 30.87 198 VAL A CA 1
ATOM 1445 C C . VAL A 1 198 ? 23.837 -8.182 -3.321 1.00 29.89 198 VAL A C 1
ATOM 1446 O O . VAL A 1 198 ? 24.836 -7.777 -3.928 1.00 29.76 198 VAL A O 1
ATOM 1450 N N . LEU A 1 199 ? 23.934 -8.954 -2.235 1.00 30.26 199 LEU A N 1
ATOM 1451 C CA . LEU A 1 199 ? 25.246 -9.296 -1.693 1.00 35.36 199 LEU A CA 1
ATOM 1452 C C . LEU A 1 199 ? 26.126 -9.969 -2.745 1.00 34.91 199 LEU A C 1
ATOM 1453 O O . LEU A 1 199 ? 27.300 -9.616 -2.923 1.00 34.52 199 LEU A O 1
ATOM 1458 N N . LYS A 1 200 ? 25.586 -10.945 -3.451 1.00 30.94 200 LYS A N 1
ATOM 1459 C CA . LYS A 1 200 ? 26.435 -11.722 -4.343 1.00 33.84 200 LYS A CA 1
ATOM 1460 C C . LYS A 1 200 ? 26.549 -11.094 -5.727 1.00 34.96 200 LYS A C 1
ATOM 1461 O O . LYS A 1 200 ? 27.145 -11.696 -6.624 1.00 36.73 200 LYS A O 1
ATOM 1467 N N . SER A 1 201 ? 26.034 -9.877 -5.901 1.00 35.01 201 SER A N 1
ATOM 1468 C CA . SER A 1 201 ? 26.158 -9.180 -7.172 1.00 35.66 201 SER A CA 1
ATOM 1469 C C . SER A 1 201 ? 27.474 -8.421 -7.302 1.00 40.25 201 SER A C 1
ATOM 1470 O O . SER A 1 201 ? 27.751 -7.885 -8.378 1.00 39.84 201 SER A O 1
ATOM 1473 N N . SER A 1 202 ? 28.282 -8.358 -6.245 1.00 32.13 202 SER A N 1
ATOM 1474 C CA . SER A 1 202 ? 29.541 -7.621 -6.287 1.00 36.70 202 SER A CA 1
ATOM 1475 C C . SER A 1 202 ? 30.448 -8.146 -5.185 1.00 35.55 202 SER A C 1
ATOM 1476 O O . SER A 1 202 ? 30.057 -8.999 -4.384 1.00 36.61 202 SER A O 1
ATOM 1479 N N . ASP A 1 203 ? 31.671 -7.620 -5.150 1.00 34.74 203 ASP A N 1
ATOM 1480 C CA . ASP A 1 203 ? 32.635 -7.977 -4.117 1.00 40.22 203 ASP A CA 1
ATOM 1481 C C . ASP A 1 203 ? 32.542 -7.078 -2.895 1.00 36.86 203 ASP A C 1
ATOM 1482 O O . ASP A 1 203 ? 33.349 -7.224 -1.973 1.00 43.28 203 ASP A O 1
ATOM 1487 N N . THR A 1 204 ? 31.585 -6.154 -2.881 1.00 38.04 204 THR A N 1
ATOM 1488 C CA . THR A 1 204 ? 31.358 -5.293 -1.730 1.00 34.75 204 THR A CA 1
ATOM 1489 C C . THR A 1 204 ? 31.180 -6.109 -0.448 1.00 40.86 204 THR A C 1
ATOM 1490 O O . THR A 1 204 ? 30.483 -7.133 -0.430 1.00 38.17 204 THR A O 1
ATOM 1494 N N . SER A 1 205 ? 31.831 -5.636 0.620 1.00 31.22 205 SER A N 1
ATOM 1495 C CA . SER A 1 205 ? 31.858 -6.310 1.918 1.00 37.25 205 SER A CA 1
ATOM 1496 C C . SER A 1 205 ? 30.460 -6.634 2.438 1.00 31.45 205 SER A C 1
ATOM 1497 O O . SER A 1 205 ? 29.531 -5.832 2.314 1.00 31.08 205 SER A O 1
ATOM 1500 N N . LEU A 1 206 ? 30.331 -7.821 3.044 1.00 32.52 206 LEU A N 1
ATOM 1501 C CA . LEU A 1 206 ? 29.120 -8.170 3.780 1.00 33.40 206 LEU A CA 1
ATOM 1502 C C . LEU A 1 206 ? 28.738 -7.086 4.779 1.00 37.67 206 LEU A C 1
ATOM 1503 O O . LEU A 1 206 ? 27.553 -6.747 4.925 1.00 31.23 206 LEU A O 1
ATOM 1508 N N . TRP A 1 207 ? 29.726 -6.533 5.493 1.00 30.05 207 TRP A N 1
ATOM 1509 C CA . TRP A 1 207 ? 29.398 -5.551 6.523 1.00 35.49 207 TRP A CA 1
ATOM 1510 C C . TRP A 1 207 ? 28.959 -4.227 5.918 1.00 33.76 207 TRP A C 1
ATOM 1511 O O . TRP A 1 207 ? 28.140 -3.521 6.518 1.00 29.71 207 TRP A O 1
ATOM 1522 N N . VAL A 1 208 ? 29.438 -3.897 4.717 1.00 33.75 208 VAL A N 1
ATOM 1523 C CA . VAL A 1 208 ? 28.915 -2.727 4.018 1.00 32.65 208 VAL A CA 1
ATOM 1524 C C . VAL A 1 208 ? 27.451 -2.947 3.660 1.00 31.87 208 VAL A C 1
ATOM 1525 O O . VAL A 1 208 ? 26.600 -2.072 3.885 1.00 31.50 208 VAL A O 1
ATOM 1529 N N . ARG A 1 209 ? 27.130 -4.135 3.120 1.00 28.98 209 ARG A N 1
ATOM 1530 C CA . ARG A 1 209 ? 25.748 -4.423 2.733 1.00 29.68 209 ARG A CA 1
ATOM 1531 C C . ARG A 1 209 ? 24.821 -4.361 3.936 1.00 30.59 209 ARG A C 1
ATOM 1532 O O . ARG A 1 209 ? 23.711 -3.829 3.847 1.00 31.94 209 ARG A O 1
ATOM 1540 N N . ASN A 1 210 ? 25.251 -4.923 5.064 1.00 28.16 210 ASN A N 1
ATOM 1541 C CA . ASN A 1 210 ? 24.440 -4.865 6.279 1.00 37.01 210 ASN A CA 1
ATOM 1542 C C . ASN A 1 210 ? 24.220 -3.427 6.738 1.00 33.76 210 ASN A C 1
ATOM 1543 O O . ASN A 1 210 ? 23.101 -3.050 7.104 1.00 30.10 210 ASN A O 1
ATOM 1548 N N . ILE A 1 211 ? 25.279 -2.611 6.729 1.00 30.19 211 ILE A N 1
ATOM 1549 C CA . ILE A 1 211 ? 25.141 -1.196 7.082 1.00 31.74 211 ILE A CA 1
ATOM 1550 C C . ILE A 1 211 ? 24.179 -0.498 6.124 1.00 33.05 211 ILE A C 1
ATOM 1551 O O . ILE A 1 211 ? 23.275 0.232 6.544 1.00 31.61 211 ILE A O 1
ATOM 1556 N N . GLN A 1 212 ? 24.353 -0.727 4.819 1.00 33.40 212 GLN A N 1
ATOM 1557 C CA . GLN A 1 212 ? 23.450 -0.139 3.833 1.00 34.21 212 GLN A CA 1
ATOM 1558 C C . GLN A 1 212 ? 21.993 -0.466 4.147 1.00 36.05 212 GLN A C 1
ATOM 1559 O O . GLN A 1 212 ? 21.125 0.409 4.062 1.00 34.28 212 GLN A O 1
ATOM 1565 N N . MET A 1 213 ? 21.711 -1.722 4.522 1.00 31.60 213 MET A N 1
ATOM 1566 C CA . MET A 1 213 ? 20.336 -2.129 4.800 1.00 31.51 213 MET A CA 1
ATOM 1567 C C . MET A 1 213 ? 19.857 -1.607 6.151 1.00 29.08 213 MET A C 1
ATOM 1568 O O . MET A 1 213 ? 18.733 -1.102 6.261 1.00 33.97 213 MET A O 1
ATOM 1573 N N . TYR A 1 214 ? 20.677 -1.745 7.210 1.00 32.92 214 TYR A N 1
ATOM 1574 C CA . TYR A 1 214 ? 20.194 -1.332 8.533 1.00 35.34 214 TYR A CA 1
ATOM 1575 C C . TYR A 1 214 ? 19.946 0.171 8.585 1.00 33.77 214 TYR A C 1
ATOM 1576 O O . TYR A 1 214 ? 19.092 0.627 9.352 1.00 29.15 214 TYR A O 1
ATOM 1585 N N . LEU A 1 215 ? 20.656 0.958 7.769 1.00 29.65 215 LEU A N 1
ATOM 1586 C CA . LEU A 1 215 ? 20.375 2.395 7.734 1.00 31.09 215 LEU A CA 1
ATOM 1587 C C . LEU A 1 215 ? 18.918 2.671 7.360 1.00 34.81 215 LEU A C 1
ATOM 1588 O O . LEU A 1 215 ? 18.229 3.428 8.051 1.00 35.25 215 LEU A O 1
ATOM 1593 N N . SER A 1 216 ? 18.426 2.079 6.261 1.00 33.52 216 SER A N 1
ATOM 1594 C CA . SER A 1 216 ? 17.000 2.227 5.947 1.00 31.06 216 SER A CA 1
ATOM 1595 C C . SER A 1 216 ? 16.129 1.479 6.948 1.00 30.29 216 SER A C 1
ATOM 1596 O O . SER A 1 216 ? 15.016 1.924 7.255 1.00 34.80 216 SER A O 1
ATOM 1599 N N . GLY A 1 217 ? 16.616 0.354 7.474 1.00 32.04 217 GLY A N 1
ATOM 1600 C CA . GLY A 1 217 ? 15.843 -0.390 8.461 1.00 33.88 217 GLY A CA 1
ATOM 1601 C C . GLY A 1 217 ? 15.489 0.438 9.685 1.00 36.88 217 GLY A C 1
ATOM 1602 O O . GLY A 1 217 ? 14.359 0.382 10.175 1.00 34.30 217 GLY A O 1
ATOM 1603 N N . ILE A 1 218 ? 16.449 1.224 10.194 1.00 31.06 218 ILE A N 1
ATOM 1604 C CA . ILE A 1 218 ? 16.170 2.078 11.349 1.00 31.25 218 ILE A CA 1
ATOM 1605 C C . ILE A 1 218 ? 15.093 3.100 11.011 1.00 29.82 218 ILE A C 1
ATOM 1606 O O . ILE A 1 218 ? 14.197 3.369 11.819 1.00 34.06 218 ILE A O 1
ATOM 1611 N N . VAL A 1 219 ? 15.146 3.662 9.803 1.00 29.73 219 VAL A N 1
ATOM 1612 C CA . VAL A 1 219 ? 14.167 4.674 9.413 1.00 28.29 219 VAL A CA 1
ATOM 1613 C C . VAL A 1 219 ? 12.778 4.060 9.310 1.00 32.72 219 VAL A C 1
ATOM 1614 O O . VAL A 1 219 ? 11.800 4.596 9.851 1.00 34.03 219 VAL A O 1
ATOM 1618 N N . VAL A 1 220 ? 12.667 2.931 8.602 1.00 31.83 220 VAL A N 1
ATOM 1619 C CA . VAL A 1 220 ? 11.362 2.303 8.405 1.00 31.37 220 VAL A CA 1
ATOM 1620 C C . VAL A 1 220 ? 10.781 1.815 9.732 1.00 34.32 220 VAL A C 1
ATOM 1621 O O . VAL A 1 220 ? 9.584 1.999 10.001 1.00 32.67 220 VAL A O 1
ATOM 1625 N N . THR A 1 221 ? 11.603 1.174 10.581 1.00 31.96 221 THR A N 1
ATOM 1626 C CA . THR A 1 221 ? 11.070 0.619 11.826 1.00 32.03 221 THR A CA 1
ATOM 1627 C C . THR A 1 221 ? 10.644 1.726 12.784 1.00 35.66 221 THR A C 1
ATOM 1628 O O . THR A 1 221 ? 9.639 1.587 13.490 1.00 33.10 221 THR A O 1
ATOM 1632 N N . LEU A 1 222 ? 11.387 2.833 12.819 1.00 28.74 222 LEU A N 1
ATOM 1633 C CA . LEU A 1 222 ? 10.980 3.955 13.663 1.00 32.80 222 LEU A CA 1
ATOM 1634 C C . LEU A 1 222 ? 9.703 4.597 13.134 1.00 33.19 222 LEU A C 1
ATOM 1635 O O . LEU A 1 222 ? 8.792 4.918 13.904 1.00 33.33 222 LEU A O 1
ATOM 1640 N N . ALA A 1 223 ? 9.623 4.786 11.820 1.00 32.66 223 ALA A N 1
ATOM 1641 C CA . ALA A 1 223 ? 8.404 5.310 11.221 1.00 34.54 223 ALA A CA 1
ATOM 1642 C C . ALA A 1 223 ? 7.209 4.421 11.549 1.00 35.89 223 ALA A C 1
ATOM 1643 O O . ALA A 1 223 ? 6.133 4.920 11.904 1.00 37.57 223 ALA A O 1
ATOM 1645 N N . GLY A 1 224 ? 7.393 3.100 11.478 1.00 34.92 224 GLY A N 1
ATOM 1646 C CA . GLY A 1 224 ? 6.315 2.191 11.832 1.00 36.45 224 GLY A CA 1
ATOM 1647 C C . GLY A 1 224 ? 5.958 2.261 13.304 1.00 39.92 224 GLY A C 1
ATOM 1648 O O . GLY A 1 224 ? 4.785 2.189 13.665 1.00 33.15 224 GLY A O 1
ATOM 1649 N N . THR A 1 225 ? 6.963 2.406 14.172 1.00 32.74 225 THR A N 1
ATOM 1650 C CA . THR A 1 225 ? 6.694 2.654 15.584 1.00 29.04 225 THR A CA 1
ATOM 1651 C C . THR A 1 225 ? 5.823 3.894 15.767 1.00 35.97 225 THR A C 1
ATOM 1652 O O . THR A 1 225 ? 4.872 3.894 16.560 1.00 37.58 225 THR A O 1
ATOM 1656 N N . TYR A 1 226 ? 6.145 4.961 15.037 1.00 33.47 226 TYR A N 1
ATOM 1657 C CA . TYR A 1 226 ? 5.403 6.212 15.127 1.00 35.47 226 TYR A CA 1
ATOM 1658 C C . TYR A 1 226 ? 3.963 6.035 14.662 1.00 35.16 226 TYR A C 1
ATOM 1659 O O . TYR A 1 226 ? 3.022 6.478 15.331 1.00 35.38 226 TYR A O 1
ATOM 1668 N N . LEU A 1 227 ? 3.773 5.382 13.515 1.00 35.04 227 LEU A N 1
ATOM 1669 C CA . LEU A 1 227 ? 2.438 5.264 12.936 1.00 40.82 227 LEU A CA 1
ATOM 1670 C C . LEU A 1 227 ? 1.564 4.275 13.696 1.00 45.19 227 LEU A C 1
ATOM 1671 O O . LEU A 1 227 ? 0.344 4.467 13.775 1.00 41.86 227 LEU A O 1
ATOM 1676 N N A SER A 1 228 ? 2.155 3.220 14.258 0.67 38.62 228 SER A N 1
ATOM 1677 N N B SER A 1 228 ? 2.159 3.221 14.262 0.33 38.78 228 SER A N 1
ATOM 1678 C CA A SER A 1 228 ? 1.352 2.226 14.969 0.67 42.31 228 SER A CA 1
ATOM 1679 C CA B SER A 1 228 ? 1.371 2.217 14.973 0.33 42.24 228 SER A CA 1
ATOM 1680 C C A SER A 1 228 ? 1.080 2.639 16.412 0.67 41.37 228 SER A C 1
ATOM 1681 C C B SER A 1 228 ? 1.086 2.633 16.411 0.33 41.34 228 SER A C 1
ATOM 1682 O O A SER A 1 228 ? -0.028 2.434 16.918 0.67 42.54 228 SER A O 1
ATOM 1683 O O B SER A 1 228 ? -0.024 2.425 16.912 0.33 42.52 228 SER A O 1
ATOM 1688 N N . ASP A 1 229 ? 2.075 3.222 17.088 1.00 36.22 229 ASP A N 1
ATOM 1689 C CA . ASP A 1 229 ? 2.021 3.418 18.533 1.00 40.96 229 ASP A CA 1
ATOM 1690 C C . ASP A 1 229 ? 2.397 4.826 18.978 1.00 37.32 229 ASP A C 1
ATOM 1691 O O . ASP A 1 229 ? 2.625 5.039 20.177 1.00 38.59 229 ASP A O 1
ATOM 1696 N N . GLY A 1 230 ? 2.455 5.790 18.060 1.00 37.53 230 GLY A N 1
ATOM 1697 C CA . GLY A 1 230 ? 2.964 7.106 18.419 1.00 33.51 230 GLY A CA 1
ATOM 1698 C C . GLY A 1 230 ? 2.182 7.754 19.545 1.00 39.64 230 GLY A C 1
ATOM 1699 O O . GLY A 1 230 ? 2.762 8.307 20.483 1.00 37.62 230 GLY A O 1
ATOM 1700 N N . ALA A 1 231 ? 0.851 7.672 19.476 1.00 41.73 231 ALA A N 1
ATOM 1701 C CA . ALA A 1 231 ? 0.011 8.325 20.474 1.00 50.33 231 ALA A CA 1
ATOM 1702 C C . ALA A 1 231 ? 0.197 7.696 21.848 1.00 46.56 231 ALA A C 1
ATOM 1703 O O . ALA A 1 231 ? 0.376 8.399 22.849 1.00 45.58 231 ALA A O 1
ATOM 1705 N N . GLU A 1 232 ? 0.154 6.365 21.919 1.00 41.43 232 GLU A N 1
ATOM 1706 C CA . GLU A 1 232 ? 0.332 5.715 23.210 1.00 42.07 232 GLU A CA 1
ATOM 1707 C C . GLU A 1 232 ? 1.764 5.855 23.717 1.00 40.36 232 GLU A C 1
ATOM 1708 O O . GLU A 1 232 ? 1.995 5.837 24.931 1.00 48.09 232 GLU A O 1
ATOM 1714 N N . ILE A 1 233 ? 2.738 6.013 22.815 1.00 41.14 233 ILE A N 1
ATOM 1715 C CA . ILE A 1 233 ? 4.123 6.183 23.252 1.00 39.42 233 ILE A CA 1
ATOM 1716 C C . ILE A 1 233 ? 4.337 7.576 23.835 1.00 43.11 233 ILE A C 1
ATOM 1717 O O . ILE A 1 233 ? 5.057 7.745 24.827 1.00 40.46 233 ILE A O 1
ATOM 1722 N N . GLN A 1 234 ? 3.719 8.597 23.240 1.00 41.82 234 GLN A N 1
ATOM 1723 C CA . GLN A 1 234 ? 3.789 9.919 23.852 1.00 46.96 234 GLN A CA 1
ATOM 1724 C C . GLN A 1 234 ? 3.231 9.887 25.269 1.00 44.44 234 GLN A C 1
ATOM 1725 O O . GLN A 1 234 ? 3.765 10.558 26.158 1.00 49.81 234 GLN A O 1
ATOM 1731 N N . GLU A 1 235 ? 2.207 9.063 25.514 1.00 52.72 235 GLU A N 1
ATOM 1732 C CA . GLU A 1 235 ? 1.658 8.911 26.859 1.00 51.86 235 GLU A CA 1
ATOM 1733 C C . GLU A 1 235 ? 2.567 8.083 27.767 1.00 52.05 235 GLU A C 1
ATOM 1734 O O . GLU A 1 235 ? 2.917 8.526 28.868 1.00 54.21 235 GLU A O 1
ATOM 1740 N N . LYS A 1 236 ? 2.962 6.878 27.331 1.00 46.74 236 LYS A N 1
ATOM 1741 C CA . LYS A 1 236 ? 3.613 5.926 28.231 1.00 43.72 236 LYS A CA 1
ATOM 1742 C C . LYS A 1 236 ? 5.134 5.952 28.165 1.00 46.39 236 LYS A C 1
ATOM 1743 O O . LYS A 1 236 ? 5.788 5.514 29.125 1.00 45.11 236 LYS A O 1
ATOM 1749 N N . GLY A 1 237 ? 5.707 6.426 27.071 1.00 42.21 237 GLY A N 1
ATOM 1750 C CA . GLY A 1 237 ? 7.154 6.423 26.907 1.00 39.43 237 GLY A CA 1
ATOM 1751 C C . GLY A 1 237 ? 7.593 5.322 25.957 1.00 41.73 237 GLY A C 1
ATOM 1752 O O . GLY A 1 237 ? 7.012 4.230 25.921 1.00 45.64 237 GLY A O 1
ATOM 1753 N N . PHE A 1 238 ? 8.642 5.614 25.186 1.00 47.22 238 PHE A N 1
ATOM 1754 C CA . PHE A 1 238 ? 9.164 4.676 24.193 1.00 37.16 238 PHE A CA 1
ATOM 1755 C C . PHE A 1 238 ? 9.584 3.360 24.840 1.00 37.62 238 PHE A C 1
ATOM 1756 O O . PHE A 1 238 ? 9.343 2.278 24.289 1.00 36.63 238 PHE A O 1
ATOM 1764 N N . PHE A 1 239 ? 10.214 3.427 26.013 1.00 35.36 239 PHE A N 1
ATOM 1765 C CA . PHE A 1 239 ? 10.727 2.242 26.690 1.00 38.97 239 PHE A CA 1
ATOM 1766 C C . PHE A 1 239 ? 9.794 1.744 27.785 1.00 33.32 239 PHE A C 1
ATOM 1767 O O . PHE A 1 239 ? 10.234 1.022 28.681 1.00 39.21 239 PHE A O 1
ATOM 1775 N N . TYR A 1 240 ? 8.521 2.120 27.722 1.00 37.86 240 TYR A N 1
ATOM 1776 C CA . TYR A 1 240 ? 7.507 1.585 28.615 1.00 44.24 240 TYR A CA 1
ATOM 1777 C C . TYR A 1 240 ? 7.539 0.061 28.612 1.00 48.37 240 TYR A C 1
ATOM 1778 O O . TYR A 1 240 ? 7.580 -0.576 27.554 1.00 41.36 240 TYR A O 1
ATOM 1787 N N . GLY A 1 241 ? 7.554 -0.524 29.800 1.00 41.57 241 GLY A N 1
ATOM 1788 C CA . GLY A 1 241 ? 7.494 -1.965 29.899 1.00 42.92 241 GLY A CA 1
ATOM 1789 C C . GLY A 1 241 ? 8.799 -2.680 29.657 1.00 40.18 241 GLY A C 1
ATOM 1790 O O . GLY A 1 241 ? 8.826 -3.915 29.725 1.00 39.05 241 GLY A O 1
ATOM 1791 N N . TYR A 1 242 ? 9.886 -1.963 29.379 1.00 37.61 242 TYR A N 1
ATOM 1792 C CA . TYR A 1 242 ? 11.152 -2.647 29.154 1.00 39.96 242 TYR A CA 1
ATOM 1793 C C . TYR A 1 242 ? 11.668 -3.252 30.458 1.00 49.23 242 TYR A C 1
ATOM 1794 O O . TYR A 1 242 ? 11.587 -2.641 31.530 1.00 48.27 242 TYR A O 1
ATOM 1803 N N . THR A 1 243 ? 12.156 -4.483 30.355 1.00 39.23 243 THR A N 1
ATOM 1804 C CA . THR A 1 243 ? 12.747 -5.251 31.441 1.00 37.02 243 THR A CA 1
ATOM 1805 C C . THR A 1 243 ? 14.048 -5.848 30.935 1.00 38.07 243 THR A C 1
ATOM 1806 O O . THR A 1 243 ? 14.353 -5.787 29.743 1.00 39.98 243 THR A O 1
ATOM 1810 N N . TYR A 1 244 ? 14.796 -6.467 31.850 1.00 40.75 244 TYR A N 1
ATOM 1811 C CA . TYR A 1 244 ? 15.995 -7.198 31.456 1.00 41.41 244 TYR A CA 1
ATOM 1812 C C . TYR A 1 244 ? 15.696 -8.214 30.351 1.00 43.40 244 TYR A C 1
ATOM 1813 O O . TYR A 1 244 ? 16.498 -8.391 29.428 1.00 37.98 244 TYR A O 1
ATOM 1815 N N . TYR A 1 245 ? 14.524 -8.859 30.405 1.00 38.65 245 TYR A N 1
ATOM 1816 C CA . TYR A 1 245 ? 14.160 -9.854 29.394 1.00 35.97 245 TYR A CA 1
ATOM 1817 C C . TYR A 1 245 ? 13.841 -9.225 28.039 1.00 36.09 245 TYR A C 1
ATOM 1818 O O . TYR A 1 245 ? 14.111 -9.834 26.997 1.00 37.11 245 TYR A O 1
ATOM 1827 N N . VAL A 1 246 ? 13.247 -8.034 28.027 1.00 31.23 246 VAL A N 1
ATOM 1828 C CA . VAL A 1 246 ? 13.040 -7.345 26.761 1.00 35.23 246 VAL A CA 1
ATOM 1829 C C . VAL A 1 246 ? 14.377 -7.056 26.095 1.00 34.72 246 VAL A C 1
ATOM 1830 O O . VAL A 1 246 ? 14.538 -7.258 24.886 1.00 30.19 246 VAL A O 1
ATOM 1834 N N . TRP A 1 247 ? 15.363 -6.590 26.871 1.00 35.45 247 TRP A N 1
ATOM 1835 C CA . TRP A 1 247 ? 16.688 -6.363 26.301 1.00 35.20 247 TRP A CA 1
ATOM 1836 C C . TRP A 1 247 ? 17.312 -7.668 25.835 1.00 38.70 247 TRP A C 1
ATOM 1837 O O . TRP A 1 247 ? 17.985 -7.707 24.801 1.00 37.72 247 TRP A O 1
ATOM 1848 N N . PHE A 1 248 ? 17.089 -8.751 26.581 1.00 30.44 248 PHE A N 1
ATOM 1849 C CA . PHE A 1 248 ? 17.603 -10.050 26.171 1.00 36.71 248 PHE A CA 1
ATOM 1850 C C . PHE A 1 248 ? 17.053 -10.445 24.803 1.00 34.31 248 PHE A C 1
ATOM 1851 O O . PHE A 1 248 ? 17.795 -10.933 23.943 1.00 37.89 248 PHE A O 1
ATOM 1859 N N . VAL A 1 249 ? 15.757 -10.216 24.579 1.00 34.14 249 VAL A N 1
ATOM 1860 C CA . VAL A 1 249 ? 15.156 -10.512 23.279 1.00 32.39 249 VAL A CA 1
ATOM 1861 C C . VAL A 1 249 ? 15.798 -9.666 22.184 1.00 32.81 249 VAL A C 1
ATOM 1862 O O . VAL A 1 249 ? 16.130 -10.163 21.103 1.00 32.52 249 VAL A O 1
ATOM 1866 N N . ILE A 1 250 ? 15.974 -8.372 22.445 1.00 31.17 250 ILE A N 1
ATOM 1867 C CA . ILE A 1 250 ? 16.574 -7.481 21.452 1.00 32.58 250 ILE A CA 1
ATOM 1868 C C . ILE A 1 250 ? 17.991 -7.930 21.116 1.00 35.03 250 ILE A C 1
ATOM 1869 O O . ILE A 1 250 ? 18.386 -7.982 19.949 1.00 34.28 250 ILE A O 1
ATOM 1874 N N . PHE A 1 251 ? 18.772 -8.270 22.138 1.00 29.64 251 PHE A N 1
ATOM 1875 C CA . PHE A 1 251 ? 20.117 -8.784 21.907 1.00 35.50 251 PHE A CA 1
ATOM 1876 C C . PHE A 1 251 ? 20.090 -10.060 21.062 1.00 33.21 251 PHE A C 1
ATOM 1877 O O . PHE A 1 251 ? 20.843 -10.192 20.090 1.00 33.94 251 PHE A O 1
ATOM 1885 N N . LEU A 1 252 ? 19.207 -11.004 21.400 1.00 33.06 252 LEU A N 1
ATOM 1886 C CA . LEU A 1 252 ? 19.127 -12.250 20.637 1.00 37.60 252 LEU A CA 1
ATOM 1887 C C . LEU A 1 252 ? 18.728 -11.995 19.186 1.00 35.38 252 LEU A C 1
ATOM 1888 O O . LEU A 1 252 ? 19.266 -12.626 18.270 1.00 31.94 252 LEU A O 1
ATOM 1893 N N . ALA A 1 253 ? 17.775 -11.083 18.958 1.00 31.75 253 ALA A N 1
ATOM 1894 C CA . ALA A 1 253 ? 17.367 -10.763 17.592 1.00 33.77 253 ALA A CA 1
ATOM 1895 C C . ALA A 1 253 ? 18.486 -10.088 16.815 1.00 33.44 253 ALA A C 1
ATOM 1896 O O . ALA A 1 253 ? 18.600 -10.281 15.593 1.00 29.64 253 ALA A O 1
ATOM 1898 N N . SER A 1 254 ? 19.304 -9.287 17.506 1.00 34.06 254 SER A N 1
ATOM 1899 C CA . SER A 1 254 ? 20.429 -8.608 16.867 1.00 33.77 254 SER A CA 1
ATOM 1900 C C . SER A 1 254 ? 21.485 -9.608 16.423 1.00 35.34 254 SER A C 1
ATOM 1901 O O . SER A 1 254 ? 21.918 -9.601 15.260 1.00 31.91 254 SER A O 1
ATOM 1904 N N . VAL A 1 255 ? 21.941 -10.452 17.352 1.00 33.32 255 VAL A N 1
ATOM 1905 C CA . VAL A 1 255 ? 22.942 -11.469 17.028 1.00 33.27 255 VAL A CA 1
ATOM 1906 C C . VAL A 1 255 ? 22.415 -12.415 15.954 1.00 32.39 255 VAL A C 1
ATOM 1907 O O . VAL A 1 255 ? 23.125 -12.765 14.997 1.00 32.96 255 VAL A O 1
ATOM 1911 N N . GLY A 1 256 ? 21.156 -12.848 16.101 1.00 32.70 256 GLY A N 1
ATOM 1912 C CA . GLY A 1 256 ? 20.577 -13.758 15.122 1.00 35.73 256 GLY A CA 1
ATOM 1913 C C . GLY A 1 256 ? 20.545 -13.175 13.723 1.00 30.95 256 GLY A C 1
ATOM 1914 O O . GLY A 1 256 ? 20.847 -13.866 12.747 1.00 32.63 256 GLY A O 1
ATOM 1915 N N . GLY A 1 257 ? 20.187 -11.893 13.604 1.00 29.29 257 GLY A N 1
ATOM 1916 C CA . GLY A 1 257 ? 20.188 -11.245 12.297 1.00 29.80 257 GLY A CA 1
ATOM 1917 C C . GLY A 1 257 ? 21.573 -11.156 11.675 1.00 34.74 257 GLY A C 1
ATOM 1918 O O . GLY A 1 257 ? 21.751 -11.426 10.480 1.00 29.98 257 GLY A O 1
ATOM 1919 N N . LEU A 1 258 ? 22.571 -10.785 12.476 1.00 32.55 258 LEU A N 1
ATOM 1920 C CA . LEU A 1 258 ? 23.941 -10.694 11.974 1.00 32.67 258 LEU A CA 1
ATOM 1921 C C . LEU A 1 258 ? 24.457 -12.054 11.512 1.00 31.65 258 LEU A C 1
ATOM 1922 O O . LEU A 1 258 ? 25.078 -12.174 10.443 1.00 31.06 258 LEU A O 1
ATOM 1927 N N . TYR A 1 259 ? 24.211 -13.094 12.300 1.00 28.74 259 TYR A N 1
ATOM 1928 C CA . TYR A 1 259 ? 24.705 -14.405 11.906 1.00 35.76 259 TYR A CA 1
ATOM 1929 C C . TYR A 1 259 ? 23.919 -14.964 10.728 1.00 31.72 259 TYR A C 1
ATOM 1930 O O . TYR A 1 259 ? 24.479 -15.701 9.905 1.00 31.94 259 TYR A O 1
ATOM 1939 N N . THR A 1 260 ? 22.643 -14.592 10.600 1.00 33.34 260 THR A N 1
ATOM 1940 C CA . THR A 1 260 ? 21.896 -14.933 9.392 1.00 29.63 260 THR A CA 1
ATOM 1941 C C . THR A 1 260 ? 22.603 -14.408 8.150 1.00 28.31 260 THR A C 1
ATOM 1942 O O . THR A 1 260 ? 22.726 -15.125 7.150 1.00 29.63 260 THR A O 1
ATOM 1946 N N . SER A 1 261 ? 23.095 -13.159 8.205 1.00 28.67 261 SER A N 1
ATOM 1947 C CA . SER A 1 261 ? 23.739 -12.574 7.036 1.00 32.92 261 SER A CA 1
ATOM 1948 C C . SER A 1 261 ? 25.035 -13.304 6.720 1.00 31.87 261 SER A C 1
ATOM 1949 O O . SER A 1 261 ? 25.363 -13.513 5.549 1.00 30.50 261 SER A O 1
ATOM 1952 N N . VAL A 1 262 ? 25.769 -13.725 7.758 1.00 29.90 262 VAL A N 1
ATOM 1953 C CA . VAL A 1 262 ? 26.989 -14.507 7.559 1.00 30.50 262 VAL A CA 1
ATOM 1954 C C . VAL A 1 262 ? 26.670 -15.844 6.879 1.00 33.25 262 VAL A C 1
ATOM 1955 O O . VAL A 1 262 ? 27.314 -16.228 5.895 1.00 29.56 262 VAL A O 1
ATOM 1959 N N . VAL A 1 263 ? 25.661 -16.562 7.381 1.00 30.35 263 VAL A N 1
ATOM 1960 C CA . VAL A 1 263 ? 25.307 -17.859 6.798 1.00 31.43 263 VAL A CA 1
ATOM 1961 C C . VAL A 1 263 ? 24.888 -17.706 5.339 1.00 34.50 263 VAL A C 1
ATOM 1962 O O . VAL A 1 263 ? 25.228 -18.542 4.487 1.00 34.63 263 VAL A O 1
ATOM 1966 N N . VAL A 1 264 ? 24.149 -16.638 5.025 1.00 32.84 264 VAL A N 1
ATOM 1967 C CA . VAL A 1 264 ? 23.753 -16.380 3.640 1.00 33.31 264 VAL A CA 1
ATOM 1968 C C . VAL A 1 264 ? 24.976 -16.097 2.774 1.00 37.38 264 VAL A C 1
ATOM 1969 O O . VAL A 1 264 ? 25.034 -16.506 1.608 1.00 33.33 264 VAL A O 1
ATOM 1973 N N . LYS A 1 265 ? 25.974 -15.396 3.322 1.00 32.91 265 LYS A N 1
ATOM 1974 C CA . LYS A 1 265 ? 27.188 -15.137 2.546 1.00 36.92 265 LYS A CA 1
ATOM 1975 C C . LYS A 1 265 ? 27.948 -16.420 2.236 1.00 36.55 265 LYS A C 1
ATOM 1976 O O . LYS A 1 265 ? 28.322 -16.672 1.080 1.00 37.02 265 LYS A O 1
ATOM 1982 N N . TYR A 1 266 ? 28.238 -17.229 3.260 1.00 34.33 266 TYR A N 1
ATOM 1983 C CA . TYR A 1 266 ? 29.105 -18.381 3.032 1.00 40.37 266 TYR A CA 1
ATOM 1984 C C . TYR A 1 266 ? 28.374 -19.591 2.475 1.00 35.45 266 TYR A C 1
ATOM 1985 O O . TYR A 1 266 ? 29.028 -20.498 1.953 1.00 33.80 266 TYR A O 1
ATOM 1994 N N . THR A 1 267 ? 27.046 -19.634 2.570 1.00 31.62 267 THR A N 1
ATOM 1995 C CA . THR A 1 267 ? 26.288 -20.681 1.896 1.00 33.46 267 THR A CA 1
ATOM 1996 C C . THR A 1 267 ? 25.210 -20.034 1.029 1.00 34.24 267 THR A C 1
ATOM 1997 O O . THR A 1 267 ? 25.547 -19.388 0.031 1.00 35.45 267 THR A O 1
ATOM 2001 N N . ASP A 1 268 ? 23.933 -20.187 1.377 1.00 30.64 268 ASP A N 1
ATOM 2002 C CA . ASP A 1 268 ? 22.854 -19.474 0.691 1.00 30.56 268 ASP A CA 1
ATOM 2003 C C . ASP A 1 268 ? 21.604 -19.583 1.558 1.00 33.81 268 ASP A C 1
ATOM 2004 O O . ASP A 1 268 ? 21.648 -20.121 2.668 1.00 31.97 268 ASP A O 1
ATOM 2009 N N . ASN A 1 269 ? 20.485 -19.040 1.055 1.00 31.12 269 ASN A N 1
ATOM 2010 C CA . ASN A 1 269 ? 19.259 -19.035 1.852 1.00 32.82 269 ASN A CA 1
ATOM 2011 C C . ASN A 1 269 ? 18.614 -20.407 1.976 1.00 33.47 269 ASN A C 1
ATOM 2012 O O . ASN A 1 269 ? 17.872 -20.632 2.942 1.00 33.08 269 ASN A O 1
ATOM 2017 N N . ILE A 1 270 ? 18.837 -21.306 1.013 1.00 32.17 270 ILE A N 1
ATOM 2018 C CA . ILE A 1 270 ? 18.335 -22.673 1.149 1.00 30.93 270 ILE A CA 1
ATOM 2019 C C . ILE A 1 270 ? 19.186 -23.450 2.145 1.00 30.82 270 ILE A C 1
ATOM 2020 O O . ILE A 1 270 ? 18.660 -24.093 3.056 1.00 32.67 270 ILE A O 1
ATOM 2025 N N A MET A 1 271 ? 20.510 -23.390 1.987 0.53 33.53 271 MET A N 1
ATOM 2026 N N B MET A 1 271 ? 20.511 -23.387 1.987 0.47 33.46 271 MET A N 1
ATOM 2027 C CA A MET A 1 271 ? 21.408 -24.041 2.935 0.53 36.64 271 MET A CA 1
ATOM 2028 C CA B MET A 1 271 ? 21.414 -24.041 2.931 0.47 36.63 271 MET A CA 1
ATOM 2029 C C A MET A 1 271 ? 21.204 -23.537 4.358 0.53 36.24 271 MET A C 1
ATOM 2030 C C B MET A 1 271 ? 21.212 -23.536 4.355 0.47 36.22 271 MET A C 1
ATOM 2031 O O A MET A 1 271 ? 21.412 -24.293 5.320 0.53 33.99 271 MET A O 1
ATOM 2032 O O B MET A 1 271 ? 21.422 -24.291 5.316 0.47 34.02 271 MET A O 1
ATOM 2041 N N . LYS A 1 272 ? 20.813 -22.268 4.513 1.00 30.78 272 LYS A N 1
ATOM 2042 C CA . LYS A 1 272 ? 20.501 -21.733 5.839 1.00 34.36 272 LYS A CA 1
ATOM 2043 C C . LYS A 1 272 ? 19.464 -22.603 6.554 1.00 40.14 272 LYS A C 1
ATOM 2044 O O . LYS A 1 272 ? 19.607 -22.910 7.745 1.00 32.80 272 LYS A O 1
ATOM 2050 N N . GLY A 1 273 ? 18.431 -23.041 5.829 1.00 35.65 273 GLY A N 1
ATOM 2051 C CA . GLY A 1 2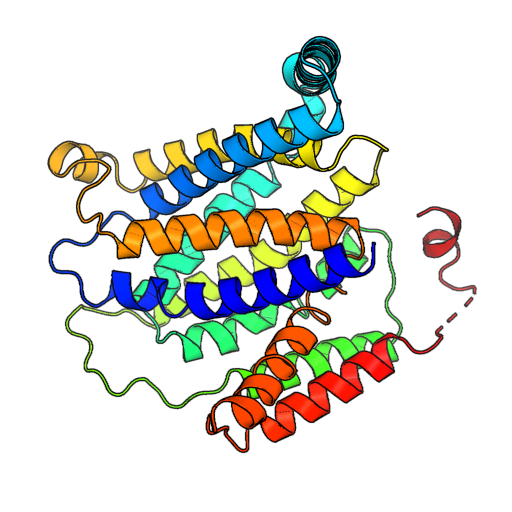73 ? 17.405 -23.871 6.441 1.00 33.44 273 GLY A CA 1
ATOM 2052 C C . GLY A 1 273 ? 17.912 -25.256 6.811 1.00 38.86 273 GLY A C 1
ATOM 2053 O O . GLY A 1 273 ? 17.575 -25.784 7.877 1.00 34.85 273 GLY A O 1
ATOM 2054 N N . PHE A 1 274 ? 18.726 -25.869 5.937 1.00 35.94 274 PHE A N 1
ATOM 2055 C CA . PHE A 1 274 ? 19.327 -27.170 6.257 1.00 38.63 274 PHE A CA 1
ATOM 2056 C C . PHE A 1 274 ? 20.305 -27.068 7.418 1.00 43.38 274 PHE A C 1
ATOM 2057 O O . PHE A 1 274 ? 20.317 -27.928 8.309 1.00 38.28 274 PHE A O 1
ATOM 2065 N N A SER A 1 275 ? 21.142 -26.027 7.422 0.52 39.09 275 SER A N 1
ATOM 2066 N N B SER A 1 275 ? 21.148 -26.028 7.409 0.48 39.09 275 SER A N 1
ATOM 2067 C CA A SER A 1 275 ? 22.164 -25.898 8.455 0.52 40.28 275 SER A CA 1
ATOM 2068 C CA B SER A 1 275 ? 22.170 -25.858 8.438 0.48 40.31 275 SER A CA 1
ATOM 2069 C C A SER A 1 275 ? 21.549 -25.598 9.815 0.52 38.55 275 SER A C 1
ATOM 2070 C C B SER A 1 275 ? 21.551 -25.592 9.803 0.48 38.55 275 SER A C 1
ATOM 2071 O O A SER A 1 275 ? 22.025 -26.097 10.842 0.52 40.07 275 SER A O 1
ATOM 2072 O O B SER A 1 275 ? 22.027 -26.108 10.822 0.48 40.07 275 SER A O 1
ATOM 2077 N N . ALA A 1 276 ? 20.495 -24.780 9.846 1.00 31.66 276 ALA A N 1
ATOM 2078 C CA . ALA A 1 276 ? 19.822 -24.500 11.110 1.00 36.54 276 ALA A CA 1
ATOM 2079 C C . ALA A 1 276 ? 19.157 -25.756 11.667 1.00 39.20 276 ALA A C 1
ATOM 2080 O O . ALA A 1 276 ? 19.171 -25.990 12.881 1.00 34.01 276 ALA A O 1
ATOM 2082 N N . ALA A 1 277 ? 18.562 -26.576 10.794 1.00 35.82 277 ALA A N 1
ATOM 2083 C CA . ALA A 1 277 ? 17.957 -27.817 11.264 1.00 37.71 277 ALA A CA 1
ATOM 2084 C C . ALA A 1 277 ? 19.015 -28.775 11.797 1.00 34.91 277 ALA A C 1
ATOM 2085 O O . ALA A 1 277 ? 18.825 -29.403 12.846 1.00 37.35 277 ALA A O 1
ATOM 2087 N N . ALA A 1 278 ? 20.135 -28.909 11.081 1.00 34.74 278 ALA A N 1
ATOM 2088 C CA . ALA A 1 278 ? 21.219 -29.757 11.566 1.00 35.27 278 ALA A CA 1
ATOM 2089 C C . ALA A 1 278 ? 21.706 -29.287 12.930 1.00 39.28 278 ALA A C 1
ATOM 2090 O O . ALA A 1 278 ? 21.918 -30.103 13.838 1.00 41.29 278 ALA A O 1
ATOM 2092 N N . ALA A 1 279 ? 21.841 -27.967 13.105 1.00 38.32 279 ALA A N 1
ATOM 2093 C CA . ALA A 1 279 ? 22.330 -27.419 14.367 1.00 39.59 279 ALA A CA 1
ATOM 2094 C C . ALA A 1 279 ? 21.353 -27.684 15.506 1.00 36.18 279 ALA A C 1
ATOM 2095 O O . ALA A 1 279 ? 21.770 -28.035 16.618 1.00 35.91 279 ALA A O 1
ATOM 2097 N N . ILE A 1 280 ? 20.052 -27.534 15.254 1.00 36.22 280 ILE A N 1
ATOM 2098 C CA . ILE A 1 280 ? 19.067 -27.795 16.303 1.00 39.76 280 ILE A CA 1
ATOM 2099 C C . ILE A 1 280 ? 19.106 -29.261 16.704 1.00 38.56 280 ILE A C 1
ATOM 2100 O O . ILE A 1 280 ? 19.027 -29.597 17.892 1.00 34.91 280 ILE A O 1
ATOM 2105 N N . VAL A 1 281 ? 19.211 -30.158 15.717 1.00 37.21 281 VAL A N 1
ATOM 2106 C CA . VAL A 1 281 ? 19.251 -31.590 16.005 1.00 35.20 281 VAL A CA 1
ATOM 2107 C C . VAL A 1 281 ? 20.503 -31.927 16.802 1.00 34.74 281 VAL A C 1
ATOM 2108 O O . VAL A 1 281 ? 20.444 -32.601 17.835 1.00 37.03 281 VAL A O 1
ATOM 2112 N N . LEU A 1 282 ? 21.655 -31.447 16.337 1.00 36.15 282 LEU A N 1
ATOM 2113 C CA . LEU A 1 282 ? 22.912 -31.808 16.980 1.00 36.24 282 LEU A CA 1
ATOM 2114 C C . LEU A 1 282 ? 23.025 -31.192 18.368 1.00 37.61 282 LEU A C 1
ATOM 2115 O O . LEU A 1 282 ? 23.473 -31.855 19.308 1.00 37.96 282 LEU A O 1
ATOM 2120 N N A SER A 1 283 ? 22.615 -29.933 18.527 0.62 35.54 283 SER A N 1
ATOM 2121 N N B SER A 1 283 ? 22.626 -29.927 18.515 0.38 35.52 283 SER A N 1
ATOM 2122 C CA A SER A 1 283 ? 22.666 -29.330 19.856 0.62 37.02 283 SER A CA 1
ATOM 2123 C CA B SER A 1 283 ? 22.628 -29.304 19.835 0.38 37.03 283 SER A CA 1
ATOM 2124 C C A SER A 1 283 ? 21.692 -30.004 20.818 0.62 38.11 283 SER A C 1
ATOM 2125 C C B SER A 1 283 ? 21.716 -30.051 20.797 0.38 38.08 283 SER A C 1
ATOM 2126 O O A SER A 1 283 ? 21.974 -30.097 22.021 0.62 35.32 283 SER A O 1
ATOM 2127 O O B SER A 1 283 ? 22.058 -30.241 21.972 0.38 35.45 283 SER A O 1
ATOM 2132 N N . THR A 1 284 ? 20.548 -30.482 20.315 1.00 38.45 284 THR A N 1
ATOM 2133 C CA . THR A 1 284 ? 19.621 -31.212 21.173 1.00 35.43 284 THR A CA 1
ATOM 2134 C C . THR A 1 284 ? 20.199 -32.558 21.574 1.00 32.70 284 THR A C 1
ATOM 2135 O O . THR A 1 284 ? 20.111 -32.950 22.742 1.00 38.69 284 THR A O 1
ATOM 2139 N N . ILE A 1 285 ? 20.796 -33.277 20.619 1.00 35.43 285 ILE A N 1
ATOM 2140 C CA . ILE A 1 285 ? 21.447 -34.542 20.949 1.00 41.84 285 ILE A CA 1
ATOM 2141 C C . ILE A 1 285 ? 22.580 -34.316 21.943 1.00 46.42 285 ILE A C 1
ATOM 2142 O O . ILE A 1 285 ? 22.763 -35.101 22.883 1.00 43.49 285 ILE A O 1
ATOM 2147 N N . ALA A 1 286 ? 23.351 -33.238 21.763 1.00 37.06 286 ALA A N 1
ATOM 2148 C CA . ALA A 1 286 ? 24.415 -32.944 22.721 1.00 37.07 286 ALA A CA 1
ATOM 2149 C C . ALA A 1 286 ? 23.852 -32.747 24.126 1.00 39.14 286 ALA A C 1
ATOM 2150 O O . ALA A 1 286 ? 24.421 -33.242 25.107 1.00 38.06 286 ALA A O 1
ATOM 2152 N N . SER A 1 287 ? 22.708 -32.069 24.238 1.00 36.53 287 SER A N 1
ATOM 2153 C CA . SER A 1 287 ? 22.121 -31.804 25.546 1.00 39.85 287 SER A CA 1
ATOM 2154 C C . SER A 1 287 ? 21.544 -33.061 26.183 1.00 40.43 287 SER A C 1
ATOM 2155 O O . SER A 1 287 ? 21.487 -33.156 27.417 1.00 39.08 287 SER A O 1
ATOM 2158 N N . VAL A 1 288 ? 21.069 -34.009 25.370 1.00 38.58 288 VAL A 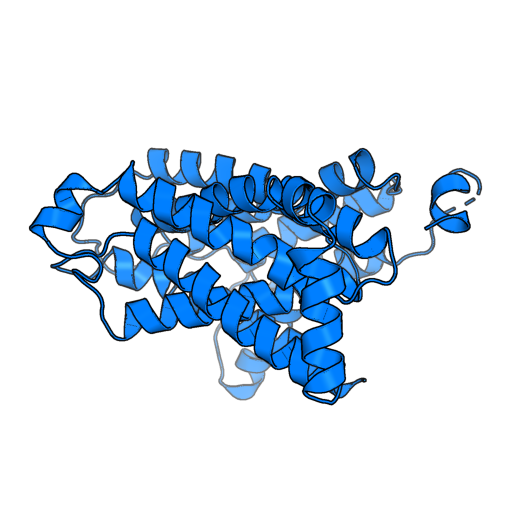N 1
ATOM 2159 C CA . VAL A 1 288 ? 20.701 -35.321 25.898 1.00 35.56 288 VAL A CA 1
ATOM 2160 C C . VAL A 1 288 ? 21.909 -35.980 26.545 1.00 36.74 288 VAL A C 1
ATOM 2161 O O . VAL A 1 288 ? 21.848 -36.453 27.686 1.00 42.92 288 VAL A O 1
ATOM 2165 N N . LEU A 1 289 ? 23.023 -36.023 25.813 1.00 40.63 289 LEU A N 1
ATOM 2166 C CA . LEU A 1 289 ? 24.218 -36.721 26.275 1.00 37.29 289 LEU A CA 1
ATOM 2167 C C . LEU A 1 289 ? 24.894 -35.981 27.418 1.00 40.57 289 LEU A C 1
ATOM 2168 O O . LEU A 1 289 ? 25.432 -36.607 28.336 1.00 46.39 289 LEU A O 1
ATOM 2173 N N . LEU A 1 290 ? 24.896 -34.650 27.380 1.00 41.01 290 LEU A N 1
ATOM 2174 C CA . LEU A 1 290 ? 25.599 -33.915 28.429 1.00 40.89 290 LEU A CA 1
ATOM 2175 C C . LEU A 1 290 ? 24.740 -33.728 29.667 1.00 42.96 290 LEU A C 1
ATOM 2176 O O . LEU A 1 290 ? 25.256 -33.784 30.789 1.00 40.42 290 LEU A O 1
ATOM 2181 N N . PHE A 1 291 ? 23.434 -33.500 29.489 1.00 40.66 291 PHE A N 1
ATOM 2182 C CA . PHE A 1 291 ? 22.582 -33.042 30.580 1.00 42.45 291 PHE A CA 1
ATOM 2183 C C . PHE A 1 291 ? 21.375 -33.937 30.823 1.00 51.77 291 PHE A C 1
ATOM 2184 O O . PHE A 1 291 ? 20.536 -33.597 31.659 1.00 54.82 291 PHE A O 1
ATOM 2192 N N . GLY A 1 292 ? 21.252 -35.061 30.123 1.00 42.62 292 GLY A N 1
ATOM 2193 C CA . GLY A 1 292 ? 20.067 -35.875 30.324 1.00 48.97 292 GLY A CA 1
ATOM 2194 C C . GLY A 1 292 ? 18.773 -35.188 29.941 1.00 52.41 292 GLY A C 1
ATOM 2195 O O . GLY A 1 292 ? 17.717 -35.518 30.489 1.00 54.69 292 GLY A O 1
ATOM 2196 N N . LEU A 1 293 ? 18.828 -34.226 29.022 1.00 42.34 293 LEU A N 1
ATOM 2197 C CA . LEU A 1 293 ? 17.612 -33.635 28.483 1.00 45.64 293 LEU A CA 1
ATOM 2198 C C . LEU A 1 293 ? 16.738 -34.719 27.869 1.00 47.00 293 LEU A C 1
ATOM 2199 O O . LEU A 1 293 ? 17.234 -35.638 27.218 1.00 41.93 293 LEU A O 1
ATOM 2204 N N . GLN A 1 294 ? 15.433 -34.622 28.092 1.00 45.31 294 GLN A N 1
ATOM 2205 C CA . GLN A 1 294 ? 14.497 -35.594 27.540 1.00 58.07 294 GLN A CA 1
ATOM 2206 C C . GLN A 1 294 ? 13.946 -35.094 26.210 1.00 50.79 294 GLN A C 1
ATOM 2207 O O . GLN A 1 294 ? 13.667 -33.904 26.050 1.00 47.80 294 GLN A O 1
ATOM 2213 N N . ILE A 1 295 ? 13.790 -36.012 25.257 1.00 44.86 295 ILE A N 1
ATOM 2214 C CA . ILE A 1 295 ? 13.300 -35.682 23.926 1.00 42.74 295 ILE A CA 1
ATOM 2215 C C . ILE A 1 295 ? 11.994 -36.434 23.676 1.00 42.92 295 ILE A C 1
ATOM 2216 O O . ILE A 1 295 ? 11.607 -37.319 24.435 1.00 44.59 295 ILE A O 1
ATOM 2221 N N . THR A 1 296 ? 11.318 -36.068 22.591 1.00 40.13 296 THR A N 1
ATOM 2222 C CA . THR A 1 296 ? 10.076 -36.711 22.187 1.00 40.93 296 THR A CA 1
ATOM 2223 C C . THR A 1 296 ? 10.321 -37.677 21.033 1.00 41.75 296 THR A C 1
ATOM 2224 O O . THR A 1 296 ? 11.335 -37.604 20.328 1.00 34.26 296 THR A O 1
ATOM 2228 N N . LEU A 1 297 ? 9.357 -38.585 20.837 1.00 38.84 297 LEU A N 1
ATOM 2229 C CA . LEU A 1 297 ? 9.375 -39.412 19.633 1.00 33.62 297 LEU A CA 1
ATOM 2230 C C . LEU A 1 297 ? 9.287 -38.543 18.380 1.00 37.21 297 LEU A C 1
ATOM 2231 O O . LEU A 1 297 ? 9.881 -38.870 17.346 1.00 33.04 297 LEU A O 1
ATOM 2236 N N A SER A 1 298 ? 8.547 -37.432 18.448 0.53 35.14 298 SER A N 1
ATOM 2237 N N B SER A 1 298 ? 8.556 -37.429 18.460 0.47 35.16 298 SER A N 1
ATOM 2238 C CA A SER A 1 298 ? 8.490 -36.508 17.317 0.53 35.02 298 SER A CA 1
ATOM 2239 C CA B SER A 1 298 ? 8.474 -36.499 17.339 0.47 35.01 298 SER A CA 1
ATOM 2240 C C A SER A 1 298 ? 9.879 -36.004 16.951 0.53 33.08 298 SER A C 1
ATOM 2241 C C B SER A 1 298 ? 9.856 -35.977 16.956 0.47 33.09 298 SER A C 1
ATOM 2242 O O A SER A 1 298 ? 10.263 -36.006 15.775 0.53 32.78 298 SER A O 1
ATOM 2243 O O B SER A 1 298 ? 10.216 -35.949 15.773 0.47 32.75 298 SER A O 1
ATOM 2248 N N . PHE A 1 299 ? 10.650 -35.572 17.951 1.00 33.38 299 PHE A N 1
ATOM 2249 C CA . PHE A 1 299 ? 12.004 -35.090 17.681 1.00 34.71 299 PHE A CA 1
ATOM 2250 C C . PHE A 1 299 ? 12.854 -36.174 17.030 1.00 34.13 299 PHE A C 1
ATOM 2251 O O . PHE A 1 299 ? 13.578 -35.910 16.063 1.00 32.47 299 PHE A O 1
ATOM 2259 N N . ALA A 1 300 ? 12.805 -37.394 17.576 1.00 32.40 300 ALA A N 1
ATOM 2260 C CA . ALA A 1 300 ? 13.644 -38.475 17.063 1.00 35.48 300 ALA A CA 1
ATOM 2261 C C . ALA A 1 300 ? 13.371 -38.726 15.588 1.00 30.55 300 ALA A C 1
ATOM 2262 O O . ALA A 1 300 ? 14.303 -38.855 14.787 1.00 32.20 300 ALA A O 1
ATOM 2264 N N . LEU A 1 301 ? 12.094 -38.824 15.214 1.00 30.37 301 LEU A N 1
ATOM 2265 C CA . LEU A 1 301 ? 11.747 -39.051 13.814 1.00 31.91 301 LEU A CA 1
ATOM 2266 C C . LEU A 1 301 ? 12.099 -37.837 12.959 1.00 32.75 301 LEU A C 1
ATOM 2267 O O . LEU A 1 301 ? 12.642 -37.985 11.857 1.00 34.83 301 LEU A O 1
ATOM 2272 N N . GLY A 1 302 ? 11.812 -36.630 13.458 1.00 30.12 302 GLY A N 1
ATOM 2273 C CA . GLY A 1 302 ? 12.185 -35.432 12.722 1.00 29.45 302 GLY A CA 1
ATOM 2274 C C . GLY A 1 302 ? 13.678 -35.342 12.497 1.00 31.10 302 GLY A C 1
ATOM 2275 O O . GLY A 1 302 ? 14.129 -34.974 11.409 1.00 34.61 302 GLY A O 1
ATOM 2276 N N . ALA A 1 303 ? 14.468 -35.722 13.507 1.00 28.61 303 ALA A N 1
ATOM 2277 C CA . ALA A 1 303 ? 15.919 -35.722 13.345 1.00 32.82 303 ALA A CA 1
ATOM 2278 C C . ALA A 1 303 ? 16.350 -36.620 12.189 1.00 35.68 303 ALA A C 1
ATOM 2279 O O . ALA A 1 303 ? 17.199 -36.232 11.377 1.00 32.75 303 ALA A O 1
ATOM 2281 N N . LEU A 1 304 ? 15.766 -37.820 12.084 1.00 34.06 304 LEU A N 1
ATOM 2282 C CA . LEU A 1 304 ? 16.117 -38.705 10.977 1.00 34.14 304 LEU A CA 1
ATOM 2283 C C . LEU A 1 304 ? 15.735 -38.086 9.633 1.00 34.63 304 LEU A C 1
ATOM 2284 O O . LEU A 1 304 ? 16.504 -38.163 8.665 1.00 30.97 304 LEU A O 1
ATOM 2289 N N . LEU A 1 305 ? 14.554 -37.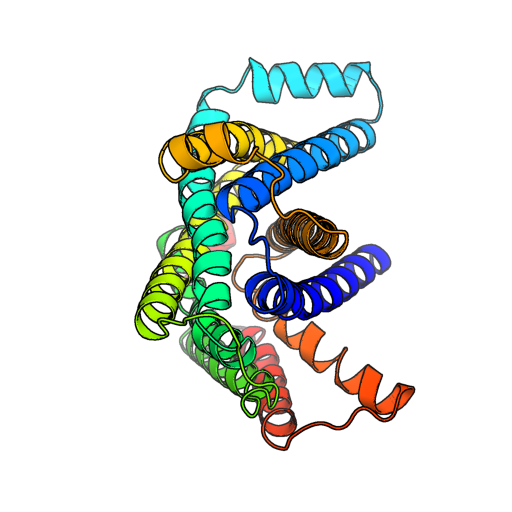463 9.552 1.00 29.78 305 LEU A N 1
ATOM 2290 C CA . LEU A 1 305 ? 14.151 -36.835 8.294 1.00 34.04 305 LEU A CA 1
ATOM 2291 C C . LEU A 1 305 ? 15.066 -35.669 7.939 1.00 35.46 305 LEU A C 1
ATOM 2292 O O . LEU A 1 305 ? 15.375 -35.452 6.760 1.00 33.27 305 LEU A O 1
ATOM 2297 N N . VAL A 1 306 ? 15.486 -34.891 8.947 1.00 33.14 306 VAL A N 1
ATOM 2298 C CA . VAL A 1 306 ? 16.451 -33.819 8.703 1.00 33.89 306 VAL A CA 1
ATOM 2299 C C . VAL A 1 306 ? 17.737 -34.404 8.134 1.00 33.15 306 VAL A C 1
ATOM 2300 O O . VAL A 1 306 ? 18.294 -33.894 7.152 1.00 30.82 306 VAL A O 1
ATOM 2304 N N . CYS A 1 307 ? 18.194 -35.519 8.706 1.00 32.11 307 CYS A N 1
ATOM 2305 C CA . CYS A 1 307 ? 19.432 -36.137 8.243 1.00 36.85 307 CYS A CA 1
ATOM 2306 C C . CYS A 1 307 ? 19.297 -36.645 6.812 1.00 37.26 307 CYS A C 1
ATOM 2307 O O . CYS A 1 307 ? 20.171 -36.405 5.975 1.00 33.45 307 CYS A O 1
ATOM 2310 N N . VAL A 1 308 ? 18.202 -37.356 6.512 1.00 34.33 308 VAL A N 1
ATOM 2311 C CA . VAL A 1 308 ? 17.987 -37.847 5.152 1.00 35.88 308 VAL A CA 1
ATOM 2312 C C . VAL A 1 308 ? 17.871 -36.680 4.174 1.00 38.49 308 VAL A C 1
ATOM 2313 O O . VAL A 1 308 ? 18.441 -36.715 3.077 1.00 35.27 308 VAL A O 1
ATOM 2317 N N . SER A 1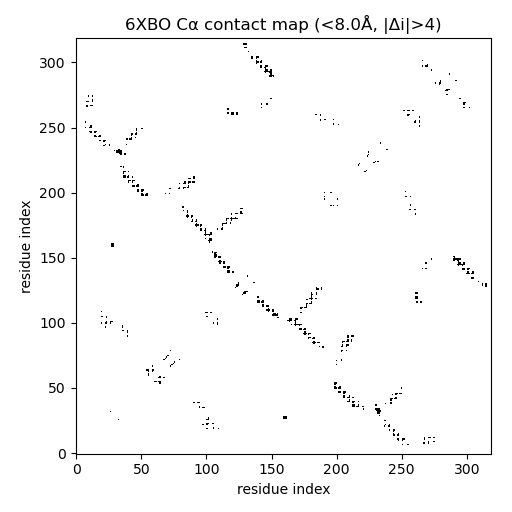 309 ? 17.134 -35.625 4.555 1.00 34.28 309 SER A N 1
ATOM 2318 C CA . SER A 1 309 ? 16.949 -34.499 3.636 1.00 31.87 309 SER A CA 1
ATOM 2319 C C . SER A 1 309 ? 18.282 -33.835 3.300 1.00 31.15 309 SER A C 1
ATOM 2320 O O . SER A 1 309 ? 18.518 -33.445 2.149 1.00 31.39 309 SER A O 1
ATOM 2323 N N . ILE A 1 310 ? 19.171 -33.702 4.290 1.00 31.05 310 ILE A N 1
ATOM 2324 C CA . ILE A 1 310 ? 20.496 -33.141 4.025 1.00 32.51 310 ILE A CA 1
ATOM 2325 C C . ILE A 1 310 ? 21.261 -34.027 3.057 1.00 35.60 310 ILE A C 1
ATOM 2326 O O . ILE A 1 310 ? 21.922 -33.544 2.124 1.00 34.19 310 ILE A O 1
ATOM 2331 N N . TYR A 1 311 ? 21.201 -35.336 3.276 1.00 37.15 311 TYR A N 1
ATOM 2332 C CA . TYR A 1 311 ? 21.875 -36.267 2.386 1.00 36.87 311 TYR A CA 1
ATOM 2333 C C . TYR A 1 311 ? 21.332 -36.133 0.968 1.00 35.56 311 TYR A C 1
ATOM 2334 O O . TYR A 1 311 ? 22.094 -36.003 0.006 1.00 34.84 311 TYR A O 1
ATOM 2343 N N . LEU A 1 312 ? 20.005 -36.116 0.828 1.00 31.95 312 LEU A N 1
ATOM 2344 C CA . LEU A 1 312 ? 19.416 -36.060 -0.503 1.00 32.02 312 LEU A CA 1
ATOM 2345 C C . LEU A 1 312 ? 19.748 -34.748 -1.205 1.00 38.56 312 LEU A C 1
ATOM 2346 O O . LEU A 1 312 ? 20.009 -34.735 -2.413 1.00 33.35 312 LEU A O 1
ATOM 2351 N N . TYR A 1 313 ? 19.750 -33.634 -0.464 1.00 33.40 313 TYR A N 1
ATOM 2352 C CA . TYR A 1 313 ? 19.975 -32.331 -1.085 1.00 40.41 313 TYR A CA 1
ATOM 2353 C C . TYR A 1 313 ? 21.390 -32.195 -1.639 1.00 42.84 313 TYR A C 1
ATOM 2354 O O . TYR A 1 313 ? 21.591 -31.519 -2.653 1.00 40.14 313 TYR A O 1
ATOM 2363 N N . GLY A 1 314 ? 22.373 -32.825 -0.999 1.00 42.25 314 GLY A N 1
ATOM 2364 C CA . GLY A 1 314 ? 23.753 -32.742 -1.423 1.00 43.52 314 GLY A CA 1
ATOM 2365 C C . GLY A 1 314 ? 24.190 -33.717 -2.489 1.00 40.47 314 GLY A C 1
ATOM 2366 O O . GLY A 1 314 ? 25.348 -33.665 -2.914 1.00 45.10 314 GLY A O 1
ATOM 2367 N N . LEU A 1 315 ? 23.309 -34.600 -2.947 1.00 36.84 315 LEU A N 1
ATOM 2368 C CA . LEU A 1 315 ? 23.705 -35.589 -3.934 1.00 43.97 315 LEU A CA 1
ATOM 2369 C C . LEU A 1 315 ? 23.932 -34.928 -5.293 1.00 49.82 315 LEU A C 1
ATOM 2370 O O . LEU A 1 315 ? 23.287 -33.928 -5.627 1.00 46.86 315 LEU A O 1
ATOM 2375 N N . PRO A 1 316 ? 24.842 -35.467 -6.098 1.00 53.08 316 PRO A N 1
ATOM 2376 C CA . PRO A 1 316 ? 25.115 -34.870 -7.415 1.00 51.85 316 PRO A CA 1
ATOM 2377 C C . PRO A 1 316 ? 23.879 -34.894 -8.304 1.00 49.96 316 PRO A C 1
ATOM 2378 O O . PRO A 1 316 ? 23.196 -35.914 -8.418 1.00 67.52 316 PRO A O 1
ATOM 2382 N N . ARG A 1 317 ? 23.591 -33.760 -8.934 1.00 53.56 317 ARG A N 1
ATOM 2383 C CA . ARG A 1 317 ? 22.409 -33.645 -9.788 1.00 58.93 317 ARG A CA 1
ATOM 2384 C C . ARG A 1 317 ? 22.611 -34.404 -11.095 1.00 68.88 317 ARG A C 1
ATOM 2385 O O . ARG A 1 317 ? 23.743 -34.626 -11.522 1.00 68.10 317 ARG A O 1
ATOM 2387 N N . THR A 1 321 ? 23.903 -30.182 -17.399 1.00 70.84 321 THR A N 1
ATOM 2388 C CA . THR A 1 321 ? 23.832 -29.615 -18.739 1.00 81.76 321 THR A CA 1
ATOM 2389 C C . THR A 1 321 ? 22.627 -28.691 -18.865 1.00 88.74 321 THR A C 1
ATOM 2390 O O . THR A 1 321 ? 22.680 -27.674 -19.559 1.00 84.40 321 THR A O 1
ATOM 2392 N N . SER A 1 322 ? 21.542 -29.052 -18.182 1.00 77.26 322 SER A N 1
ATOM 2393 C CA . SER A 1 322 ? 20.306 -28.281 -18.225 1.00 68.48 322 SER A CA 1
ATOM 2394 C C . SER A 1 322 ? 20.336 -27.034 -17.342 1.00 73.41 322 SER A C 1
ATOM 2395 O O . SER A 1 322 ? 19.329 -26.319 -17.284 1.00 60.87 322 SER A O 1
ATOM 2397 N N . ASN A 1 323 ? 21.450 -26.746 -16.659 1.00 65.91 323 ASN A N 1
ATOM 2398 C CA . ASN A 1 323 ? 21.551 -25.539 -15.836 1.00 64.79 323 ASN A CA 1
ATOM 2399 C C . ASN A 1 323 ? 22.908 -24.862 -16.016 1.00 61.72 323 ASN A C 1
ATOM 2400 O O . ASN A 1 323 ? 23.513 -24.375 -15.053 1.00 58.09 323 ASN A O 1
ATOM 2405 N N . SER A 1 324 ? 23.383 -24.793 -17.266 1.00 53.31 324 SER A N 1
ATOM 2406 C CA . SER A 1 324 ? 24.658 -24.139 -17.551 1.00 50.32 324 SER A CA 1
ATOM 2407 C C . SER A 1 324 ? 24.628 -22.659 -17.175 1.00 59.99 324 SER A C 1
ATOM 2408 O O . SER A 1 324 ? 25.609 -22.124 -16.646 1.00 57.38 324 SER A O 1
ATOM 2411 N N . LEU A 1 325 ? 23.514 -21.975 -17.441 1.00 57.61 325 LEU A N 1
ATOM 2412 C CA . LEU A 1 325 ? 23.422 -20.566 -17.076 1.00 56.98 325 LEU A CA 1
ATOM 2413 C C . LEU A 1 325 ? 23.523 -20.375 -15.570 1.00 59.19 325 LEU A C 1
ATOM 2414 O O . LEU A 1 325 ? 23.970 -19.320 -15.103 1.00 60.99 325 LEU A O 1
ATOM 2419 N N . GLU A 1 326 ? 23.113 -21.376 -14.794 1.00 46.98 326 GLU A N 1
ATOM 2420 C CA . GLU A 1 326 ? 23.245 -21.280 -13.348 1.00 46.13 326 GLU A CA 1
ATOM 2421 C C . GLU A 1 326 ? 24.706 -21.420 -12.931 1.00 48.24 326 GLU A C 1
ATOM 2422 O O . GLU A 1 326 ? 25.271 -20.536 -12.280 1.00 50.21 326 GLU A O 1
ATOM 2428 N N . VAL A 1 327 ? 25.346 -22.517 -13.326 1.00 42.44 327 VAL A N 1
ATOM 2429 C CA . VAL A 1 327 ? 26.634 -22.848 -12.727 1.00 50.73 327 VAL A CA 1
ATOM 2430 C C . VAL A 1 327 ? 27.794 -22.098 -13.366 1.00 43.79 327 VAL A C 1
ATOM 2431 O O . VAL A 1 327 ? 28.807 -21.873 -12.698 1.00 38.95 327 VAL A O 1
ATOM 2435 N N . LEU A 1 328 ? 27.676 -21.683 -14.629 1.00 36.17 328 LEU A N 1
ATOM 2436 C CA . LEU A 1 328 ? 28.796 -21.029 -15.294 1.00 42.68 328 LEU A CA 1
ATOM 2437 C C . LEU A 1 328 ? 28.965 -19.572 -14.893 1.00 45.65 328 LEU A C 1
ATOM 2438 O O . LEU A 1 328 ? 30.056 -19.025 -15.077 1.00 38.79 328 LEU A O 1
ATOM 2443 N N . PHE A 1 329 ? 27.920 -18.925 -14.369 1.00 39.50 329 PHE A N 1
ATOM 2444 C CA . PHE A 1 329 ? 27.948 -17.479 -14.189 1.00 44.63 329 PHE A CA 1
ATOM 2445 C C . PHE A 1 329 ? 27.668 -16.997 -12.779 1.00 40.63 329 PHE A C 1
ATOM 2446 O O . PHE A 1 329 ? 27.745 -15.788 -12.542 1.00 44.62 329 PHE A O 1
ATOM 2454 N N . GLN A 1 330 ? 27.343 -17.875 -11.844 1.00 42.91 330 GLN A N 1
ATOM 2455 C CA . GLN A 1 330 ? 27.160 -17.434 -10.469 1.00 49.32 330 GLN A CA 1
ATOM 2456 C C . GLN A 1 330 ? 27.663 -18.523 -9.524 1.00 47.09 330 GLN A C 1
ATOM 2457 O O . GLN A 1 330 ? 27.721 -18.370 -8.306 1.00 50.68 330 GLN A O 1
#

Foldseek 3Di:
DVVVVVVLQLLLQVLVVCQLVLLLVLLFPFPWRADQLLLQLVLLVVLLVVLLVVLCVVLPHPVSSVVLCCCLPVVCVVLLVLLLVLLLLVLLLSSLSSQLSSADFSLVLQLLLLLLQLLLVVLCCVPVVDDADPLLSVLSVLLSLLSSLQSHDPGDPDDGPDDHDNVSSSVSSVSNSNSLNNSQNSLLNSPVPDPPDLSSSSNSNSVSNSVNSVVVCCVVCVVVCVVQNNCTSDDPSSVSSSVSSNSNVVSSSVCCVVPRPNVVSLSNLQSNLVVQVVCCVPPVDDGDPSNVVSNVSSVVSVVSNPDDDVVRCVNPVPD

Secondary structure (DSSP, 8-state):
-HHHHHHHHHHHHHHHHHHHHHHHHHHHS-SS---HHHHHHHHHHHHHHHHHHHHHHHH-SHHHHHHHHIIIIIT-HHHHHHHHHHHHHHHHHHHHHHHHHHHS-HHHHHHHHTTHHHHHHHHHHHHTT----HHHHHHHHHHHHHHHHHH--PPPSSPP-S---HHHHHHHHHHHHHHHHHHHHHHHHHHTTSS--HHHHHHHHHHHHHHHHHHHHHHHHHHHHHHH-TTTT--HHHHHHHHHHHHHHHHHHHHHHHS-HHHHHHHHHHHHHHHHHHHHHHH-----HHHHHHHHHHHHHHHHHTS---TTHHHHHH-